Protein AF-A0A3B9R8B4-F1 (afdb_monomer)

Structure (mmCIF, N/CA/C/O backbone):
data_AF-A0A3B9R8B4-F1
#
_entry.id   AF-A0A3B9R8B4-F1
#
loop_
_atom_site.group_PDB
_atom_site.id
_atom_site.type_symbol
_atom_site.label_atom_id
_atom_site.label_alt_id
_atom_site.label_comp_id
_atom_site.label_asym_id
_atom_site.label_entity_id
_atom_site.label_seq_id
_atom_site.pdbx_PDB_ins_code
_atom_site.Cartn_x
_atom_site.Cartn_y
_atom_site.Cartn_z
_atom_site.occupancy
_atom_site.B_iso_or_equiv
_atom_site.auth_seq_id
_atom_site.auth_comp_id
_atom_site.auth_asym_id
_atom_site.auth_atom_id
_atom_site.pdbx_PDB_model_num
ATOM 1 N N . MET A 1 1 ? 26.400 -14.160 -36.340 1.00 44.09 1 MET A N 1
ATOM 2 C CA . MET A 1 1 ? 25.969 -14.640 -35.010 1.00 44.09 1 MET A CA 1
ATOM 3 C C . MET A 1 1 ? 26.212 -13.516 -34.001 1.00 44.09 1 MET A C 1
ATOM 5 O O . MET A 1 1 ? 27.292 -13.443 -33.444 1.00 44.09 1 MET A O 1
ATOM 9 N N . MET A 1 2 ? 25.260 -12.588 -33.847 1.00 46.78 2 MET A N 1
ATOM 10 C CA . MET A 1 2 ? 25.272 -11.527 -32.820 1.00 46.78 2 MET A CA 1
ATOM 11 C C . MET A 1 2 ? 23.830 -11.038 -32.587 1.00 46.78 2 MET A C 1
ATOM 13 O O . MET A 1 2 ? 23.448 -9.960 -33.019 1.00 46.78 2 MET A O 1
ATOM 17 N N . CYS A 1 3 ? 23.016 -11.883 -31.949 1.00 55.78 3 CYS A N 1
ATOM 18 C CA . CYS A 1 3 ? 21.688 -11.519 -31.423 1.00 55.78 3 CYS A CA 1
ATOM 19 C C . CYS A 1 3 ? 21.518 -11.911 -29.943 1.00 55.78 3 CYS A C 1
ATOM 21 O O . CYS A 1 3 ? 20.471 -11.652 -29.367 1.00 55.78 3 CYS A O 1
ATOM 23 N N . ARG A 1 4 ? 22.537 -12.521 -29.315 1.00 55.44 4 ARG A N 1
ATOM 24 C CA . ARG A 1 4 ? 22.466 -12.978 -27.916 1.00 55.44 4 ARG A CA 1
ATOM 25 C C . ARG A 1 4 ? 22.141 -11.856 -26.913 1.00 55.44 4 ARG A C 1
ATOM 27 O O . ARG A 1 4 ? 21.238 -12.074 -26.121 1.00 55.44 4 ARG A O 1
ATOM 34 N N . PRO A 1 5 ? 22.742 -10.649 -26.999 1.00 73.62 5 PRO A N 1
ATOM 35 C CA . PRO A 1 5 ? 22.439 -9.579 -26.043 1.00 73.62 5 PRO A CA 1
ATOM 36 C C . PRO A 1 5 ? 20.999 -9.052 -26.130 1.00 73.62 5 PRO A C 1
ATOM 38 O O . PRO A 1 5 ? 20.443 -8.628 -25.126 1.00 73.62 5 PRO A O 1
ATOM 41 N N . ALA A 1 6 ? 20.389 -9.074 -27.323 1.00 81.38 6 ALA A N 1
ATOM 42 C CA . ALA A 1 6 ? 19.011 -8.618 -27.511 1.00 81.38 6 ALA A CA 1
ATOM 43 C C . ALA A 1 6 ? 18.001 -9.640 -26.973 1.00 81.38 6 ALA A C 1
ATOM 45 O O . ALA A 1 6 ? 17.056 -9.262 -26.294 1.00 81.38 6 ALA A O 1
ATOM 46 N N . PHE A 1 7 ? 18.247 -10.928 -27.226 1.00 84.94 7 PHE A N 1
ATOM 47 C CA . PHE A 1 7 ? 17.415 -12.015 -26.713 1.00 84.94 7 PHE A CA 1
ATOM 48 C C . PHE A 1 7 ? 17.463 -12.099 -25.178 1.00 84.94 7 PHE A C 1
ATOM 50 O O . PHE A 1 7 ? 16.425 -12.141 -24.534 1.00 84.94 7 PHE A O 1
ATOM 57 N N . GLU A 1 8 ? 18.657 -12.023 -24.579 1.00 86.31 8 GLU A N 1
ATOM 58 C CA . GLU A 1 8 ? 18.821 -12.027 -23.114 1.00 86.31 8 GLU A CA 1
ATOM 59 C C . GLU A 1 8 ? 18.127 -10.828 -22.443 1.00 86.31 8 GLU A C 1
ATOM 61 O O . GLU A 1 8 ? 17.568 -10.958 -21.351 1.00 86.31 8 GLU A O 1
ATOM 66 N N . TYR A 1 9 ? 18.134 -9.662 -23.100 1.00 89.81 9 TYR A N 1
ATOM 67 C CA . TYR A 1 9 ? 17.390 -8.490 -22.643 1.00 89.81 9 TYR A CA 1
ATOM 68 C C . TYR A 1 9 ? 15.875 -8.710 -22.707 1.00 89.81 9 TYR A C 1
ATOM 70 O O . TYR A 1 9 ? 15.186 -8.415 -21.730 1.00 89.81 9 TYR A O 1
ATOM 78 N N . GLU A 1 10 ? 15.357 -9.216 -23.831 1.00 90.94 10 GLU A N 1
ATOM 79 C CA . GLU A 1 10 ? 13.925 -9.489 -24.005 1.00 90.94 10 GLU A CA 1
ATOM 80 C C . GLU A 1 10 ? 13.416 -10.498 -22.973 1.00 90.94 10 GLU A C 1
ATOM 82 O O . GLU A 1 10 ? 12.422 -10.213 -22.303 1.00 90.94 10 GLU A O 1
ATOM 87 N N . ASP A 1 11 ? 14.141 -11.600 -22.765 1.00 91.88 11 ASP A N 1
ATOM 88 C CA . ASP A 1 11 ? 13.816 -12.607 -21.750 1.00 91.88 11 ASP A CA 1
ATOM 89 C C . ASP A 1 11 ? 13.796 -11.985 -20.345 1.00 91.88 11 ASP A C 1
ATOM 91 O O . ASP A 1 11 ? 12.799 -12.078 -19.625 1.00 91.88 11 ASP A O 1
ATOM 95 N N . SER A 1 12 ? 14.856 -11.256 -19.973 1.00 91.06 12 SER A N 1
ATOM 96 C CA . SER A 1 12 ? 14.954 -10.610 -18.653 1.00 91.06 12 SER A CA 1
ATOM 97 C C . SER A 1 12 ? 13.841 -9.582 -18.427 1.00 91.06 12 SER A C 1
ATOM 99 O O . SER A 1 12 ? 13.315 -9.439 -17.319 1.00 91.06 12 SER A O 1
ATOM 101 N N . LYS A 1 13 ? 13.474 -8.839 -19.476 1.00 94.00 13 LYS A N 1
ATOM 102 C CA . LYS A 1 13 ? 12.391 -7.854 -19.437 1.00 94.00 13 LYS A CA 1
ATOM 103 C C . LYS A 1 13 ? 11.041 -8.534 -19.274 1.00 94.00 13 LYS A C 1
ATOM 105 O O . LYS A 1 13 ? 10.242 -8.088 -18.451 1.00 94.00 13 LYS A O 1
ATOM 110 N N . GLN A 1 14 ? 10.805 -9.612 -20.013 1.00 95.06 14 GLN A N 1
ATOM 111 C CA . GLN A 1 14 ? 9.574 -10.381 -19.930 1.00 95.06 14 GLN A CA 1
ATOM 112 C C . GLN A 1 14 ? 9.389 -10.989 -18.536 1.00 95.06 14 GLN A C 1
ATOM 114 O O . GLN A 1 14 ? 8.316 -10.834 -17.956 1.00 95.06 14 GLN A O 1
ATOM 119 N N . GLU A 1 15 ? 10.420 -11.612 -17.962 1.00 93.94 15 GLU A N 1
ATOM 120 C CA . GLU A 1 15 ? 10.364 -12.175 -16.605 1.00 93.94 15 GLU A CA 1
ATOM 121 C C . GLU A 1 15 ? 10.054 -11.110 -15.546 1.00 93.94 15 GLU A C 1
ATOM 123 O O . GLU A 1 15 ? 9.206 -11.304 -14.669 1.00 93.94 15 GLU A O 1
ATOM 128 N N . LEU A 1 16 ? 10.718 -9.956 -15.641 1.00 94.06 16 LEU A N 1
ATOM 129 C CA . LEU A 1 16 ? 10.505 -8.845 -14.724 1.00 94.06 16 LEU A CA 1
ATOM 130 C C . LEU A 1 16 ? 9.087 -8.269 -14.845 1.00 94.06 16 LEU A C 1
ATOM 132 O O . LEU A 1 16 ? 8.436 -8.001 -13.835 1.00 94.06 16 LEU A O 1
ATOM 136 N N . HIS A 1 17 ? 8.593 -8.087 -16.071 1.00 95.38 17 HIS A N 1
ATOM 137 C CA . HIS A 1 17 ? 7.247 -7.565 -16.320 1.00 95.38 17 HIS A CA 1
ATOM 138 C C . HIS A 1 17 ? 6.176 -8.549 -15.867 1.00 95.38 17 HIS A C 1
ATOM 140 O O . HIS A 1 17 ? 5.205 -8.124 -15.246 1.00 95.38 17 HIS A O 1
ATOM 146 N N . GLN A 1 18 ? 6.384 -9.848 -16.093 1.00 96.50 18 GLN A N 1
ATOM 147 C CA . GLN A 1 18 ? 5.495 -10.896 -15.604 1.00 96.50 18 GLN A CA 1
ATOM 148 C C . GLN A 1 18 ? 5.359 -10.824 -14.080 1.00 96.50 18 GLN A C 1
ATOM 150 O O . GLN A 1 18 ? 4.243 -10.735 -13.575 1.00 96.50 18 GLN A O 1
ATOM 155 N N . ARG A 1 19 ? 6.481 -10.740 -13.350 1.00 95.44 19 ARG A N 1
ATOM 156 C CA . ARG A 1 19 ? 6.471 -10.612 -11.884 1.00 95.44 19 ARG A CA 1
ATOM 157 C C . ARG A 1 19 ? 5.690 -9.385 -11.410 1.00 95.44 19 ARG A C 1
ATOM 159 O O . ARG A 1 19 ? 4.896 -9.473 -10.476 1.00 95.44 19 ARG A O 1
ATOM 166 N N . VAL A 1 20 ? 5.894 -8.240 -12.063 1.00 95.06 20 VAL A N 1
ATOM 167 C CA . VAL A 1 20 ? 5.162 -7.006 -11.745 1.00 95.06 20 VAL A CA 1
ATOM 168 C C . VAL A 1 20 ? 3.660 -7.194 -11.964 1.00 95.06 20 VAL A C 1
ATOM 170 O O . VAL A 1 20 ? 2.879 -6.833 -11.089 1.00 95.06 20 VAL A O 1
ATOM 173 N N . VAL A 1 21 ? 3.244 -7.784 -13.088 1.00 95.56 21 VAL A N 1
ATOM 174 C CA . VAL A 1 21 ? 1.824 -8.022 -13.402 1.00 95.56 21 VAL A CA 1
ATOM 175 C C . VAL A 1 21 ? 1.180 -9.007 -12.424 1.00 95.56 21 VAL A C 1
ATOM 177 O O . VAL A 1 21 ? 0.058 -8.768 -11.967 1.00 95.56 21 VAL A O 1
ATOM 180 N N . ASP A 1 22 ? 1.882 -10.077 -12.056 1.00 95.88 22 ASP A N 1
ATOM 181 C CA . ASP A 1 22 ? 1.398 -11.058 -11.081 1.00 95.88 22 ASP A CA 1
ATOM 182 C C . ASP A 1 22 ? 1.149 -10.386 -9.725 1.00 95.88 22 ASP A C 1
ATOM 184 O O . ASP A 1 22 ? 0.054 -10.477 -9.158 1.00 95.88 22 ASP A O 1
ATOM 188 N N . ASN A 1 23 ? 2.117 -9.598 -9.255 1.00 96.00 23 ASN A N 1
ATOM 189 C CA . ASN A 1 23 ? 1.994 -8.849 -8.010 1.00 96.00 23 ASN A CA 1
ATOM 190 C C . ASN A 1 23 ? 0.912 -7.765 -8.075 1.00 96.00 23 ASN A C 1
ATOM 192 O O . ASN A 1 23 ? 0.158 -7.598 -7.115 1.00 96.00 23 ASN A O 1
ATOM 196 N N . MET A 1 24 ? 0.768 -7.063 -9.205 1.00 95.69 24 MET A N 1
ATOM 197 C CA . MET A 1 24 ? -0.329 -6.111 -9.421 1.00 95.69 24 MET A CA 1
ATOM 198 C C . MET A 1 24 ? -1.694 -6.791 -9.307 1.00 95.69 24 MET A C 1
ATOM 200 O O . MET A 1 24 ? -2.620 -6.221 -8.730 1.00 95.69 24 MET A O 1
ATOM 204 N N . THR A 1 25 ? -1.824 -8.006 -9.838 1.00 96.06 25 THR A N 1
ATOM 205 C CA . THR A 1 25 ? -3.076 -8.768 -9.803 1.00 96.06 25 THR A CA 1
ATOM 206 C C . THR A 1 25 ? -3.466 -9.102 -8.366 1.00 96.06 25 THR A C 1
ATOM 208 O O . THR A 1 25 ? -4.594 -8.820 -7.950 1.00 96.06 25 THR A O 1
ATOM 211 N N . VAL A 1 26 ? -2.522 -9.627 -7.578 1.00 96.50 26 VAL A N 1
ATOM 212 C CA . VAL A 1 26 ? -2.739 -9.917 -6.151 1.00 96.50 26 VAL A CA 1
ATOM 213 C C . VAL A 1 26 ? -3.062 -8.636 -5.382 1.00 96.50 26 VAL A C 1
ATOM 215 O O . VAL A 1 26 ? -4.035 -8.599 -4.629 1.00 96.50 26 VAL A O 1
ATOM 218 N N . PHE A 1 27 ? -2.303 -7.566 -5.616 1.00 97.12 27 PHE A N 1
ATOM 219 C CA . PHE A 1 27 ? -2.526 -6.268 -4.987 1.00 97.12 27 PHE A CA 1
ATOM 220 C C . PHE A 1 27 ? -3.941 -5.739 -5.234 1.00 97.12 27 PHE A C 1
ATOM 222 O O . PHE A 1 27 ? -4.628 -5.359 -4.288 1.00 97.12 27 PHE A O 1
ATOM 229 N N . LEU A 1 28 ? -4.404 -5.727 -6.488 1.00 96.44 28 LEU A N 1
ATOM 230 C CA . LEU A 1 28 ? -5.732 -5.217 -6.842 1.00 96.44 28 LEU A CA 1
ATOM 231 C C . LEU A 1 28 ? -6.850 -6.075 -6.244 1.00 96.44 28 LEU A C 1
ATOM 233 O O . LEU A 1 28 ? -7.858 -5.531 -5.781 1.00 96.44 28 LEU A O 1
ATOM 237 N N . TYR A 1 29 ? -6.664 -7.395 -6.207 1.00 96.75 29 TYR A N 1
ATOM 238 C CA . TYR A 1 29 ? -7.598 -8.313 -5.559 1.00 96.75 29 TYR A CA 1
ATOM 239 C C . TYR A 1 29 ? -7.716 -8.023 -4.055 1.00 96.75 29 TYR A C 1
ATOM 241 O O . TYR A 1 29 ? -8.811 -7.789 -3.541 1.00 96.75 29 TYR A O 1
ATOM 249 N N . VAL A 1 30 ? -6.581 -7.950 -3.357 1.00 96.25 30 VAL A N 1
ATOM 250 C CA . VAL A 1 30 ? -6.520 -7.681 -1.914 1.00 96.25 30 VAL A CA 1
ATOM 251 C C . VAL A 1 30 ? -7.035 -6.274 -1.584 1.00 96.25 30 VAL A C 1
ATOM 253 O O . VAL A 1 30 ? -7.791 -6.096 -0.628 1.00 96.25 30 VAL A O 1
ATOM 256 N N . TYR A 1 31 ? -6.707 -5.275 -2.406 1.00 96.44 31 TYR A N 1
ATOM 257 C CA . TYR A 1 31 ? -7.216 -3.911 -2.268 1.00 96.44 31 TYR A CA 1
ATOM 258 C C . TYR A 1 31 ? -8.742 -3.847 -2.412 1.00 96.44 31 TYR A C 1
ATOM 260 O O . TYR A 1 31 ? -9.410 -3.163 -1.636 1.00 96.44 31 TYR A O 1
ATOM 268 N N . SER A 1 32 ? -9.308 -4.594 -3.362 1.00 95.69 32 SER A N 1
ATOM 269 C CA . SER A 1 32 ? -10.763 -4.699 -3.525 1.00 95.69 32 SER A CA 1
ATOM 270 C C . SER A 1 32 ? -11.417 -5.331 -2.291 1.00 95.69 32 SER A C 1
ATOM 272 O O . SER A 1 32 ? -12.459 -4.859 -1.835 1.00 95.69 32 SER A O 1
ATOM 274 N N . GLY A 1 33 ? -10.773 -6.341 -1.697 1.00 95.56 33 GLY A N 1
ATOM 275 C CA . GLY A 1 33 ? -11.188 -6.929 -0.421 1.00 95.56 33 GLY A CA 1
ATOM 276 C C . GLY A 1 33 ? -11.183 -5.919 0.732 1.00 95.56 33 GLY A C 1
ATOM 277 O O . GLY A 1 33 ? -12.154 -5.840 1.483 1.00 95.56 33 GLY A O 1
ATOM 278 N N . LEU A 1 34 ? -10.145 -5.082 0.836 1.00 95.94 34 LEU A N 1
ATOM 279 C CA . LEU A 1 34 ? -10.105 -3.980 1.804 1.00 95.94 34 LEU A CA 1
ATOM 280 C C . LEU A 1 34 ? -11.253 -2.984 1.575 1.00 95.94 34 LEU A C 1
ATOM 282 O O . LEU A 1 34 ? -11.897 -2.557 2.532 1.00 95.94 34 LEU A O 1
ATOM 286 N N . GLU A 1 35 ? -11.528 -2.598 0.327 1.00 94.44 35 GLU A N 1
ATOM 287 C CA . GLU A 1 35 ? -12.634 -1.684 0.028 1.00 94.44 35 GLU A CA 1
ATOM 288 C C . GLU A 1 35 ? -13.996 -2.280 0.392 1.00 94.44 35 GLU A C 1
ATOM 290 O O . GLU A 1 35 ? -14.863 -1.536 0.860 1.00 94.44 35 GLU A O 1
ATOM 295 N N . ALA A 1 36 ? -14.194 -3.585 0.193 1.00 94.88 36 ALA A N 1
ATOM 296 C CA . ALA A 1 36 ? -15.390 -4.295 0.636 1.00 94.88 36 ALA A CA 1
ATOM 297 C C . ALA A 1 36 ? -15.507 -4.272 2.168 1.00 94.88 36 ALA A C 1
ATOM 299 O O . ALA A 1 36 ? -16.505 -3.774 2.687 1.00 94.88 36 ALA A O 1
ATOM 300 N N . LEU A 1 37 ? -14.444 -4.657 2.884 1.00 94.00 37 LEU A N 1
ATOM 301 C CA . LEU A 1 37 ? -14.393 -4.624 4.349 1.00 94.00 37 LEU A CA 1
ATOM 302 C C . LEU A 1 37 ? -14.735 -3.237 4.912 1.00 94.00 37 LEU A C 1
ATOM 304 O O . LEU A 1 37 ? -15.518 -3.125 5.855 1.00 94.00 37 LEU A O 1
ATOM 308 N N . ILE A 1 38 ? -14.174 -2.168 4.339 1.00 93.44 38 ILE A N 1
ATOM 309 C CA . ILE A 1 38 ? -14.452 -0.792 4.779 1.00 93.44 38 ILE A CA 1
ATOM 310 C C . ILE A 1 38 ? -15.932 -0.432 4.582 1.00 93.44 38 ILE A C 1
ATOM 312 O O . ILE A 1 38 ? -16.496 0.268 5.426 1.00 93.44 38 ILE A O 1
ATOM 316 N N . ASN A 1 39 ? -16.556 -0.887 3.490 1.00 91.44 39 ASN A N 1
ATOM 317 C CA . ASN A 1 39 ? -17.977 -0.630 3.237 1.00 91.44 39 ASN A CA 1
ATOM 318 C C . ASN A 1 39 ? -18.857 -1.348 4.258 1.00 91.44 39 ASN A C 1
ATOM 320 O O . ASN A 1 39 ? -19.746 -0.721 4.829 1.00 91.44 39 ASN A O 1
ATOM 324 N N . ASP A 1 40 ? -18.564 -2.617 4.531 1.00 90.19 40 ASP A N 1
ATOM 325 C CA . ASP A 1 40 ? -19.351 -3.434 5.457 1.00 90.19 40 ASP A CA 1
ATOM 326 C C . ASP A 1 40 ? -19.184 -2.971 6.914 1.00 90.19 40 ASP A C 1
ATOM 328 O O . ASP A 1 40 ? -20.110 -3.055 7.721 1.00 90.19 40 ASP A O 1
ATOM 332 N N . SER A 1 41 ? -18.025 -2.396 7.244 1.00 86.31 41 SER A N 1
ATOM 333 C CA . SER A 1 41 ? -17.698 -1.919 8.594 1.00 86.31 41 SER A CA 1
ATOM 334 C C . SER A 1 41 ? -18.423 -0.631 9.014 1.00 86.31 41 SER A C 1
ATOM 336 O O . SER A 1 41 ? -18.328 -0.241 10.175 1.00 86.31 41 SER A O 1
ATOM 338 N N . ASN A 1 42 ? -19.120 0.069 8.106 1.00 84.12 42 ASN A N 1
ATOM 339 C CA . ASN A 1 42 ? -19.856 1.313 8.402 1.00 84.12 42 ASN A CA 1
ATOM 340 C C . ASN A 1 42 ? -19.042 2.359 9.203 1.00 84.12 42 ASN A C 1
ATOM 342 O O . ASN A 1 42 ? -19.522 2.976 10.160 1.00 84.12 42 ASN A O 1
ATOM 346 N N . LEU A 1 43 ? -17.781 2.564 8.811 1.00 88.62 43 LEU A N 1
ATOM 347 C CA . LEU A 1 43 ? -16.838 3.410 9.545 1.00 88.62 43 LEU A CA 1
ATOM 348 C C . LEU A 1 43 ? -17.251 4.891 9.560 1.00 88.62 43 LEU A C 1
ATOM 350 O O . LEU A 1 43 ? -17.759 5.445 8.581 1.00 88.62 43 LEU A O 1
ATOM 354 N N . LYS A 1 44 ? -16.962 5.581 10.672 1.00 86.88 44 LYS A N 1
ATOM 355 C CA . LYS A 1 44 ? -17.218 7.023 10.799 1.00 86.88 44 LYS A CA 1
ATOM 356 C C . LYS A 1 44 ? -16.335 7.814 9.833 1.00 86.88 44 LYS A C 1
ATOM 358 O O . LYS A 1 44 ? -15.111 7.712 9.850 1.00 86.88 44 LYS A O 1
ATOM 363 N N . ASN A 1 45 ? -16.964 8.668 9.030 1.00 84.81 45 ASN A N 1
ATOM 364 C CA . ASN A 1 45 ? -16.253 9.548 8.107 1.00 84.81 45 ASN A CA 1
ATOM 365 C C . ASN A 1 45 ? -15.414 10.599 8.843 1.00 84.81 45 ASN A C 1
ATOM 367 O O . ASN A 1 45 ? -15.850 11.185 9.837 1.00 84.81 45 ASN A O 1
ATOM 371 N N . CYS A 1 46 ? -14.247 10.921 8.283 1.00 83.44 46 CYS A N 1
ATOM 372 C CA . CYS A 1 46 ? -13.474 12.060 8.754 1.00 83.44 46 CYS A CA 1
ATOM 373 C C . CYS A 1 46 ? -14.151 13.390 8.390 1.00 83.44 46 CYS A C 1
ATOM 375 O O . CYS A 1 46 ? -14.656 13.567 7.280 1.00 83.44 46 CYS A O 1
ATOM 377 N N . LYS A 1 47 ? -14.150 14.344 9.333 1.00 76.25 47 LYS A N 1
ATOM 378 C CA . LYS A 1 47 ? -14.890 15.612 9.217 1.00 76.25 47 LYS A CA 1
ATOM 379 C C . LYS A 1 47 ? -14.421 16.486 8.050 1.00 76.25 47 LYS A C 1
ATOM 381 O O . LYS A 1 47 ? -15.263 17.051 7.361 1.00 76.25 47 LYS A O 1
ATOM 386 N N . LYS A 1 48 ? -13.103 16.609 7.844 1.00 75.44 48 LYS A N 1
ATOM 387 C CA . LYS A 1 48 ? -12.530 17.504 6.821 1.00 75.44 48 LYS A CA 1
ATOM 388 C C . LYS A 1 48 ? -12.438 16.857 5.439 1.00 75.44 48 LYS A C 1
ATOM 390 O O . LYS A 1 48 ? -12.750 17.509 4.454 1.00 75.44 48 LYS A O 1
ATOM 395 N N . ASN A 1 49 ? -12.080 15.574 5.374 1.00 74.19 49 ASN A N 1
ATOM 396 C CA . ASN A 1 49 ? -11.896 14.846 4.119 1.00 74.19 49 ASN A CA 1
ATOM 397 C C . ASN A 1 49 ? -12.760 13.581 4.110 1.00 74.19 49 ASN A C 1
ATOM 399 O O . ASN A 1 49 ? -12.416 12.576 4.734 1.00 74.19 49 ASN A O 1
ATOM 403 N N . ARG A 1 50 ? -13.883 13.623 3.388 1.00 74.31 50 ARG A N 1
ATOM 404 C CA . ARG A 1 50 ? -14.765 12.459 3.218 1.00 74.31 50 ARG A CA 1
ATOM 405 C C . ARG A 1 50 ? -14.118 11.425 2.293 1.00 74.31 50 ARG A C 1
ATOM 407 O O . ARG A 1 50 ? -13.344 11.779 1.407 1.00 74.31 50 ARG A O 1
ATOM 414 N N . GLY A 1 51 ? -14.424 10.148 2.507 1.00 85.56 51 GLY A N 1
ATOM 415 C CA . GLY A 1 51 ? -13.962 9.049 1.657 1.00 85.56 51 GLY A CA 1
ATOM 416 C C . GLY A 1 51 ? -13.626 7.793 2.455 1.00 85.56 51 GLY A C 1
ATOM 417 O O . GLY A 1 51 ? -13.196 7.886 3.603 1.00 85.56 51 GLY A O 1
ATOM 418 N N . LYS A 1 52 ? -13.786 6.628 1.816 1.00 88.88 52 LYS A N 1
ATOM 419 C CA . LYS A 1 52 ? -13.611 5.299 2.430 1.00 88.88 52 LYS A CA 1
ATOM 420 C C . LYS A 1 52 ? -12.252 5.150 3.115 1.00 88.88 52 LYS A C 1
ATOM 422 O O . LYS A 1 52 ? -12.183 4.821 4.292 1.00 88.88 52 LYS A O 1
ATOM 427 N N . ILE A 1 53 ? -11.177 5.510 2.410 1.00 91.81 53 ILE A N 1
ATOM 428 C CA . ILE A 1 53 ? -9.816 5.459 2.960 1.00 91.81 53 ILE A CA 1
ATOM 429 C C . ILE A 1 53 ? -9.652 6.417 4.143 1.00 91.81 53 ILE A C 1
ATOM 431 O O . ILE A 1 53 ? -9.075 6.041 5.154 1.00 91.81 53 ILE A O 1
ATOM 435 N N . ASN A 1 54 ? -10.195 7.635 4.081 1.00 90.75 54 ASN A N 1
ATOM 436 C CA . ASN A 1 54 ? -10.101 8.569 5.208 1.00 90.75 54 ASN A CA 1
ATOM 437 C C . ASN A 1 54 ? -10.898 8.097 6.433 1.00 90.75 54 ASN A C 1
ATOM 439 O O . ASN A 1 54 ? -10.458 8.336 7.555 1.00 90.75 54 ASN A O 1
ATOM 443 N N . ALA A 1 55 ? -12.035 7.423 6.232 1.00 91.44 55 ALA A N 1
ATOM 444 C CA . ALA A 1 55 ? -12.795 6.787 7.307 1.00 91.44 55 ALA A CA 1
ATOM 445 C C . ALA A 1 55 ? -12.003 5.632 7.944 1.00 91.44 55 ALA A C 1
ATOM 447 O O . ALA A 1 55 ? -11.903 5.565 9.166 1.00 91.44 55 ALA A O 1
ATOM 448 N N . ALA A 1 56 ? -11.366 4.790 7.126 1.00 92.69 56 ALA A N 1
ATOM 449 C CA . ALA A 1 56 ? -10.502 3.706 7.591 1.00 92.69 56 ALA A CA 1
ATOM 450 C C . ALA A 1 56 ? -9.301 4.213 8.401 1.00 92.69 56 ALA A C 1
ATOM 452 O O . ALA A 1 56 ? -9.088 3.767 9.524 1.00 92.69 56 ALA A O 1
ATOM 453 N N . LYS A 1 57 ? -8.568 5.210 7.887 1.00 91.81 57 LYS A N 1
ATOM 454 C CA . LYS A 1 57 ? -7.448 5.836 8.611 1.00 91.81 57 LYS A CA 1
ATOM 455 C C . LYS A 1 57 ? -7.883 6.422 9.951 1.00 91.81 57 LYS A C 1
ATOM 457 O O . LYS A 1 57 ? -7.196 6.232 10.947 1.00 91.81 57 LYS A O 1
ATOM 462 N N . LEU A 1 58 ? -9.031 7.105 9.988 1.00 91.00 58 LEU A N 1
ATOM 463 C CA . LEU A 1 58 ? -9.553 7.679 11.226 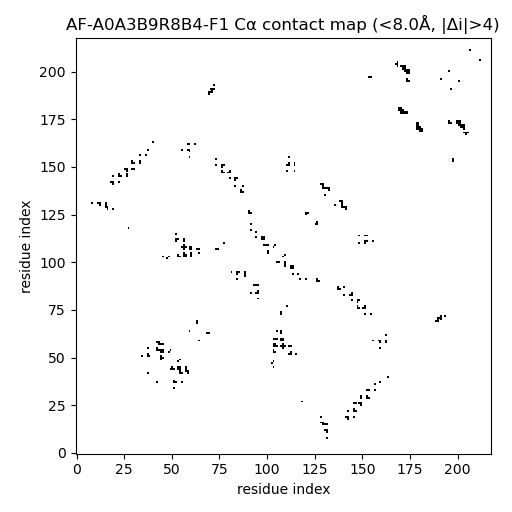1.00 91.00 58 LEU A CA 1
ATOM 464 C C . LEU A 1 58 ? -9.952 6.591 12.226 1.00 91.00 58 LEU A C 1
ATOM 466 O O . LEU A 1 58 ? -9.738 6.761 13.424 1.00 91.00 58 LEU A O 1
ATOM 470 N N . HIS A 1 59 ? -10.536 5.493 11.748 1.00 89.75 59 HIS A N 1
ATOM 471 C CA . HIS A 1 59 ? -10.877 4.352 12.586 1.00 89.75 59 HIS A CA 1
ATOM 472 C C . HIS A 1 59 ? -9.620 3.706 13.182 1.00 89.75 59 HIS A C 1
ATOM 474 O O . HIS A 1 59 ? -9.561 3.518 14.392 1.00 89.75 59 HIS A O 1
ATOM 480 N N . ILE A 1 60 ? -8.591 3.458 12.366 1.00 88.88 60 ILE A N 1
ATOM 481 C CA . ILE A 1 60 ? -7.294 2.959 12.840 1.00 88.88 60 ILE A CA 1
ATOM 482 C C . ILE A 1 60 ? -6.697 3.931 13.865 1.00 88.88 60 ILE A C 1
ATOM 484 O O . ILE A 1 60 ? -6.408 3.545 14.987 1.00 88.88 60 ILE A O 1
ATOM 488 N N . LYS A 1 61 ? -6.615 5.223 13.547 1.00 87.12 61 LYS A N 1
ATOM 489 C CA . LYS A 1 61 ? -6.146 6.251 14.485 1.00 87.12 61 LYS A CA 1
ATOM 490 C C . LYS A 1 61 ? -6.900 6.191 15.825 1.00 87.12 61 LYS A C 1
ATOM 492 O O . LYS A 1 61 ? -6.303 6.175 16.892 1.00 87.12 61 LYS A O 1
ATOM 497 N N . SER A 1 62 ? -8.228 6.103 15.781 1.00 85.81 62 SER A N 1
ATOM 498 C CA . SER A 1 62 ? -9.065 6.144 16.989 1.00 85.81 62 SER A CA 1
ATOM 499 C C . SER A 1 62 ? -8.876 4.941 17.917 1.00 85.81 62 SER A C 1
ATOM 501 O O . SER A 1 62 ? -9.068 5.104 19.118 1.00 85.81 62 SER A O 1
ATOM 503 N N . ASN A 1 63 ? -8.515 3.771 17.382 1.00 80.69 63 ASN A N 1
ATOM 504 C CA . ASN A 1 63 ? -8.310 2.560 18.183 1.00 80.69 63 ASN A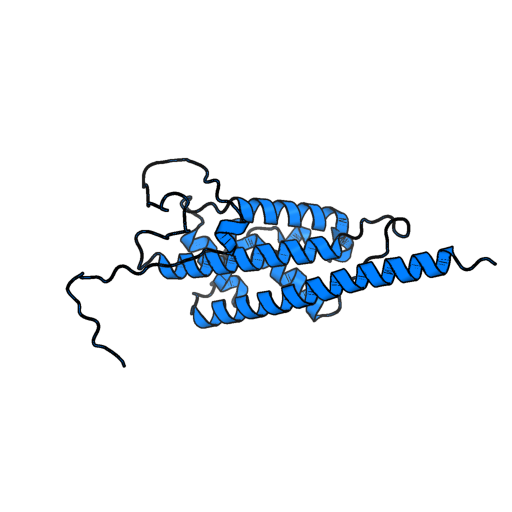 CA 1
ATOM 505 C C . ASN A 1 63 ? -6.822 2.304 18.508 1.00 80.69 63 ASN A C 1
ATOM 507 O O . ASN A 1 63 ? -6.523 1.662 19.503 1.00 80.69 63 ASN A O 1
ATOM 511 N N . PHE A 1 64 ? -5.877 2.855 17.732 1.00 78.56 64 PHE A N 1
ATOM 512 C CA . PHE A 1 64 ? -4.453 2.491 17.820 1.00 78.56 64 PHE A CA 1
ATOM 513 C C . PHE A 1 64 ? -3.507 3.655 18.194 1.00 78.56 64 PHE A C 1
ATOM 515 O O . PHE A 1 64 ? -2.337 3.413 18.481 1.00 78.56 64 PHE A O 1
ATOM 522 N N . SER A 1 65 ? -3.953 4.923 18.222 1.00 70.44 65 SER A N 1
ATOM 523 C CA . SER A 1 65 ? -3.070 6.074 18.525 1.00 70.44 65 SER A CA 1
ATOM 524 C C . SER A 1 65 ? -2.581 6.161 19.978 1.00 70.44 65 SER A C 1
ATOM 526 O O . SER A 1 65 ? -1.582 6.830 20.227 1.00 70.44 65 SER A O 1
ATOM 528 N N . ASN A 1 66 ? -3.271 5.535 20.938 1.00 57.34 66 ASN A N 1
ATOM 529 C CA . ASN A 1 66 ? -3.010 5.706 22.377 1.00 57.34 66 ASN A CA 1
ATOM 530 C C . ASN A 1 66 ? -2.189 4.562 23.008 1.00 57.34 66 ASN A C 1
ATOM 532 O O . ASN A 1 66 ? -2.322 4.300 24.197 1.00 57.34 66 ASN A O 1
ATOM 536 N N . GLY A 1 67 ? -1.325 3.904 22.229 1.00 48.12 67 GLY A N 1
ATOM 537 C CA . GLY A 1 67 ? -0.252 3.062 22.776 1.00 48.12 67 GLY A CA 1
ATOM 538 C C . GLY A 1 67 ? -0.601 1.608 23.092 1.00 48.12 67 GLY A C 1
ATOM 539 O O . GLY A 1 67 ? 0.233 0.922 23.659 1.00 48.12 67 GLY A O 1
ATOM 540 N N . PHE A 1 68 ? -1.776 1.111 22.705 1.00 40.59 68 PHE A N 1
ATOM 541 C CA . PHE A 1 68 ? -2.215 -0.224 23.129 1.00 40.59 68 PHE A CA 1
ATOM 542 C C . PHE A 1 68 ? -2.177 -1.313 22.062 1.00 40.59 68 PHE A C 1
ATOM 544 O O . PHE A 1 68 ? -2.499 -2.433 22.403 1.00 40.59 68 PHE A O 1
ATOM 551 N N . LEU A 1 69 ? -1.819 -1.043 20.802 1.00 50.94 69 LEU A N 1
ATOM 552 C CA . LEU A 1 69 ? -1.575 -2.108 19.819 1.00 50.94 69 LEU A CA 1
ATOM 553 C C . LEU A 1 69 ? -0.548 -1.630 18.786 1.00 50.94 69 LEU A C 1
ATOM 555 O O . LEU A 1 69 ? -0.896 -1.141 17.710 1.00 50.94 69 LEU A O 1
ATOM 559 N N . SER A 1 70 ? 0.739 -1.703 19.126 1.00 53.91 70 SER A N 1
ATOM 560 C CA . SER A 1 70 ? 1.773 -1.576 18.097 1.00 53.91 70 SER A CA 1
ATOM 561 C C . SER A 1 70 ? 1.736 -2.857 17.270 1.00 53.91 70 SER A C 1
ATOM 563 O O . SER A 1 70 ? 1.819 -3.949 17.823 1.00 53.91 70 SER A O 1
ATOM 565 N N . ILE A 1 71 ? 1.585 -2.740 15.951 1.00 70.06 71 ILE A N 1
ATOM 566 C CA . ILE A 1 71 ? 1.834 -3.855 15.030 1.00 70.06 71 ILE A CA 1
ATOM 567 C C . ILE A 1 71 ? 3.216 -3.585 14.426 1.00 70.06 71 ILE A C 1
ATOM 569 O O . ILE A 1 71 ? 3.288 -2.899 13.401 1.00 70.06 71 ILE A O 1
ATOM 573 N N . PRO A 1 72 ? 4.326 -4.034 15.051 1.00 72.06 72 PRO A N 1
ATOM 574 C CA . PRO A 1 72 ? 5.678 -3.697 14.599 1.00 72.06 72 PRO A CA 1
ATOM 575 C C . PRO A 1 72 ? 5.904 -4.014 13.126 1.00 72.06 72 PRO A C 1
ATOM 577 O O . PRO A 1 72 ? 6.435 -3.190 12.392 1.00 72.06 72 PRO A O 1
ATOM 580 N N . MET A 1 73 ? 5.367 -5.130 12.646 1.00 76.50 73 MET A N 1
ATOM 581 C CA . MET A 1 73 ? 5.432 -5.505 11.235 1.00 76.50 73 MET A CA 1
ATOM 582 C C . MET A 1 73 ? 4.793 -4.480 10.287 1.00 76.50 73 MET A C 1
ATOM 584 O O . MET A 1 73 ? 5.227 -4.324 9.145 1.00 76.50 73 MET A O 1
ATOM 588 N N . TYR A 1 74 ? 3.753 -3.766 10.731 1.00 84.50 74 TYR A N 1
ATOM 589 C CA . TYR A 1 74 ? 3.165 -2.677 9.952 1.00 84.50 74 TYR A CA 1
ATOM 590 C C . TYR A 1 74 ? 4.151 -1.518 9.833 1.00 84.50 74 TYR A C 1
ATOM 592 O O . TYR A 1 74 ? 4.334 -0.964 8.749 1.00 84.50 74 TYR A O 1
ATOM 600 N N . ARG A 1 75 ? 4.834 -1.186 10.934 1.00 83.06 75 ARG A N 1
ATOM 601 C CA . ARG A 1 75 ? 5.889 -0.169 10.968 1.00 83.06 75 ARG A CA 1
ATOM 602 C C . ARG A 1 75 ? 7.083 -0.565 10.103 1.00 83.06 75 ARG A C 1
ATOM 604 O O . ARG A 1 75 ? 7.571 0.267 9.344 1.00 83.06 75 ARG A O 1
ATOM 611 N N . GLU A 1 76 ? 7.525 -1.813 10.177 1.00 85.31 76 GLU A N 1
ATOM 612 C CA . GLU A 1 76 ? 8.599 -2.358 9.343 1.00 85.31 76 GLU A CA 1
ATOM 613 C C . GLU A 1 76 ? 8.234 -2.314 7.861 1.00 85.31 76 GLU A C 1
ATOM 615 O O . GLU A 1 76 ? 8.991 -1.769 7.057 1.00 85.31 76 GLU A O 1
ATOM 620 N N . SER A 1 77 ? 7.035 -2.788 7.510 1.00 90.75 77 SER A N 1
ATOM 621 C CA . SER A 1 77 ? 6.514 -2.728 6.142 1.00 90.75 77 SER A CA 1
ATOM 622 C C . SER A 1 77 ? 6.441 -1.289 5.638 1.00 90.75 77 SER A C 1
ATOM 624 O O . SER A 1 77 ? 6.808 -1.000 4.502 1.00 90.75 77 SER A O 1
ATOM 626 N N . LEU A 1 78 ? 6.009 -0.352 6.481 1.00 90.75 78 LEU A N 1
ATOM 627 C CA . LEU A 1 78 ? 5.933 1.055 6.115 1.00 90.75 78 LEU A CA 1
ATOM 628 C C . LEU A 1 78 ? 7.318 1.684 5.913 1.00 90.75 78 LEU A C 1
ATOM 630 O O . LEU A 1 78 ? 7.510 2.426 4.950 1.00 90.75 78 LEU A O 1
ATOM 634 N N . ASN A 1 79 ? 8.281 1.381 6.786 1.00 90.31 79 ASN A N 1
ATOM 635 C CA . ASN A 1 79 ? 9.667 1.836 6.650 1.00 90.31 79 ASN A CA 1
ATOM 636 C C . ASN A 1 79 ? 10.312 1.274 5.377 1.00 90.31 79 ASN A C 1
ATOM 638 O O . ASN A 1 79 ? 11.015 1.994 4.665 1.00 90.31 79 ASN A O 1
ATOM 642 N N . LEU A 1 80 ? 10.041 0.005 5.064 1.00 93.12 80 LEU A N 1
ATOM 643 C CA . LEU A 1 80 ? 10.511 -0.641 3.845 1.00 93.12 80 LEU A CA 1
ATOM 644 C C . LEU A 1 80 ? 9.874 -0.015 2.598 1.00 93.12 80 LEU A C 1
ATOM 646 O O . LEU A 1 80 ? 10.573 0.318 1.646 1.00 93.12 80 LEU A O 1
ATOM 650 N N . LEU A 1 81 ? 8.563 0.236 2.621 1.00 93.50 81 LEU A N 1
ATOM 651 C CA . LEU A 1 81 ? 7.879 0.919 1.524 1.00 93.50 81 LEU A CA 1
ATOM 652 C C . LEU A 1 81 ? 8.436 2.330 1.310 1.00 93.50 81 LEU A C 1
ATOM 654 O O . LEU A 1 81 ? 8.652 2.744 0.172 1.00 93.50 81 LEU A O 1
ATOM 658 N N . PHE A 1 82 ? 8.686 3.063 2.395 1.00 91.88 82 PHE A N 1
ATOM 659 C CA . PHE A 1 82 ? 9.293 4.386 2.328 1.00 91.88 82 PHE A CA 1
ATOM 660 C C . PHE A 1 82 ? 10.680 4.338 1.681 1.00 91.88 82 PHE A C 1
ATOM 662 O O . PHE A 1 82 ? 10.951 5.140 0.791 1.00 91.88 82 PHE A O 1
ATOM 669 N N . SER A 1 83 ? 11.537 3.388 2.072 1.00 92.56 83 SER A N 1
ATOM 670 C CA . SER A 1 83 ? 12.892 3.275 1.517 1.00 92.56 83 SER A CA 1
ATOM 671 C C . SER A 1 83 ? 12.897 2.913 0.027 1.00 92.56 83 SER A C 1
ATOM 673 O O . SER A 1 83 ? 13.751 3.397 -0.717 1.00 92.56 83 SER A O 1
ATOM 675 N N . PHE A 1 84 ? 11.933 2.113 -0.439 1.00 92.81 84 PHE A N 1
ATOM 676 C CA . PHE A 1 84 ? 11.779 1.815 -1.864 1.00 92.81 84 PHE A CA 1
ATOM 677 C C . PHE A 1 84 ? 11.221 2.996 -2.661 1.00 92.81 84 PHE A C 1
ATOM 679 O O . PHE A 1 84 ? 11.710 3.274 -3.756 1.00 92.81 84 PHE A O 1
ATOM 686 N N . ILE A 1 85 ? 10.230 3.714 -2.119 1.00 90.38 85 ILE A N 1
ATOM 687 C CA . ILE A 1 85 ? 9.692 4.923 -2.758 1.00 90.38 85 ILE A CA 1
ATOM 688 C C . ILE A 1 85 ? 10.768 6.004 -2.844 1.00 90.38 85 ILE A C 1
ATOM 690 O O . ILE A 1 85 ? 10.879 6.634 -3.885 1.00 90.38 85 ILE A O 1
ATOM 694 N N . ASP A 1 86 ? 11.588 6.197 -1.809 1.00 88.62 86 ASP A N 1
ATOM 695 C CA . ASP A 1 86 ? 12.657 7.205 -1.812 1.00 88.62 86 ASP A CA 1
ATOM 696 C C . ASP A 1 86 ? 13.667 6.973 -2.949 1.00 88.62 86 ASP A C 1
ATOM 698 O O . ASP A 1 86 ? 14.083 7.910 -3.626 1.00 88.62 86 ASP A O 1
ATOM 702 N N . GLN A 1 87 ? 13.974 5.707 -3.246 1.00 87.81 87 GLN A N 1
ATOM 703 C CA . GLN A 1 87 ? 14.838 5.315 -4.366 1.00 87.81 87 GLN A CA 1
ATOM 704 C C . GLN A 1 87 ? 14.185 5.487 -5.750 1.00 87.81 87 GLN A C 1
ATOM 706 O O . GLN A 1 87 ? 14.872 5.407 -6.769 1.00 87.81 87 GLN A O 1
ATOM 711 N N . ARG A 1 88 ? 12.864 5.690 -5.812 1.00 83.75 88 ARG A N 1
ATOM 712 C CA . ARG A 1 88 ? 12.071 5.755 -7.053 1.00 83.75 88 ARG A CA 1
ATOM 713 C C . ARG A 1 88 ? 11.135 6.973 -7.089 1.00 83.75 88 ARG A C 1
ATOM 715 O O . ARG A 1 88 ? 10.179 6.973 -7.858 1.00 83.75 88 ARG A O 1
ATOM 722 N N . ASP A 1 89 ? 11.359 8.008 -6.276 1.00 73.38 89 ASP A N 1
ATOM 723 C CA . ASP A 1 89 ? 10.337 9.038 -5.989 1.00 73.38 89 ASP A CA 1
ATOM 724 C C . ASP A 1 89 ? 9.855 9.780 -7.252 1.00 73.38 89 ASP A C 1
ATOM 726 O O . ASP A 1 89 ? 8.684 10.155 -7.366 1.00 73.38 89 ASP A O 1
ATOM 730 N N . SER A 1 90 ? 10.733 9.897 -8.256 1.00 76.00 90 SER A N 1
ATOM 731 C CA . SER A 1 90 ? 10.408 10.448 -9.575 1.00 76.00 90 SER A CA 1
ATOM 732 C C . SER A 1 90 ? 9.345 9.643 -10.332 1.00 76.00 90 SER A C 1
ATOM 734 O O . SER A 1 90 ? 8.496 10.236 -10.993 1.00 76.00 90 SER A O 1
ATOM 736 N N . ASP A 1 91 ? 9.353 8.312 -10.226 1.00 76.75 91 ASP A N 1
ATOM 737 C CA . ASP A 1 91 ? 8.366 7.436 -10.873 1.00 76.75 91 ASP A CA 1
ATOM 738 C C . ASP A 1 91 ? 7.006 7.484 -10.173 1.00 76.75 91 ASP A C 1
ATOM 740 O O . ASP A 1 91 ? 5.967 7.241 -10.785 1.00 76.75 91 ASP A O 1
ATOM 744 N N . TYR A 1 92 ? 7.004 7.835 -8.888 1.00 76.25 92 TYR A N 1
ATOM 745 C CA . TYR A 1 92 ? 5.812 7.854 -8.050 1.00 76.25 92 TYR A CA 1
ATOM 746 C C . TYR A 1 92 ? 5.253 9.267 -7.824 1.00 76.25 92 TYR A C 1
ATOM 748 O O . TYR A 1 92 ? 4.424 9.474 -6.941 1.00 76.25 92 TYR A O 1
ATOM 756 N N . GLN A 1 93 ? 5.642 10.245 -8.648 1.00 76.69 93 GLN A N 1
ATOM 757 C CA . GLN A 1 93 ? 5.102 11.612 -8.615 1.00 76.69 93 GLN A CA 1
ATOM 758 C C . GLN A 1 93 ? 5.271 12.306 -7.247 1.00 76.69 93 GLN A C 1
ATOM 760 O O . GLN A 1 93 ? 4.344 12.957 -6.755 1.00 76.69 93 GLN A O 1
ATOM 765 N N . ASN A 1 94 ? 6.455 12.193 -6.633 1.00 75.12 94 ASN A N 1
ATOM 766 C CA . ASN A 1 94 ? 6.763 12.753 -5.307 1.00 75.12 94 ASN A CA 1
ATOM 767 C C . ASN A 1 94 ? 5.876 12.176 -4.192 1.00 75.12 94 ASN A C 1
ATOM 769 O O . ASN A 1 94 ? 5.404 12.894 -3.295 1.00 75.12 94 ASN A O 1
ATOM 773 N N . LEU A 1 95 ? 5.614 10.868 -4.249 1.00 81.44 95 LEU A N 1
ATOM 774 C CA . LEU A 1 95 ? 4.776 10.165 -3.279 1.00 81.44 95 LEU A CA 1
ATOM 775 C C . LEU A 1 95 ? 5.342 10.256 -1.863 1.00 81.44 95 LEU A C 1
ATOM 777 O O . LEU A 1 95 ? 4.568 10.167 -0.912 1.00 81.44 95 LEU A O 1
ATOM 781 N N . LYS A 1 96 ? 6.640 10.545 -1.708 1.00 78.25 96 LYS A N 1
ATOM 782 C CA . LYS A 1 96 ? 7.266 10.889 -0.425 1.00 78.25 96 LYS A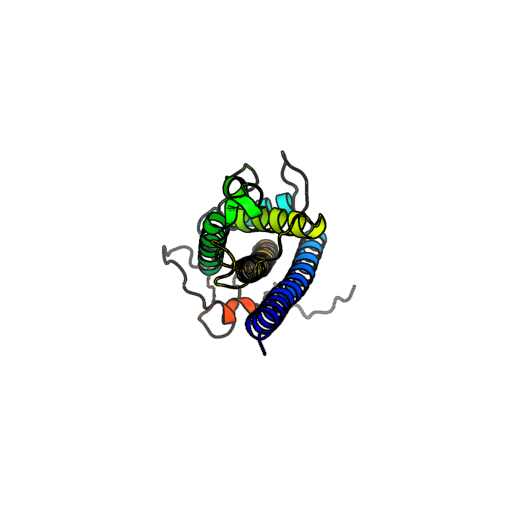 CA 1
ATOM 783 C C . LYS A 1 96 ? 6.501 11.969 0.351 1.00 78.25 96 LYS A C 1
ATOM 785 O O . LYS A 1 96 ? 6.345 11.870 1.565 1.00 78.25 96 LYS A O 1
ATOM 790 N N . THR A 1 97 ? 5.922 12.954 -0.336 1.00 78.88 97 THR A N 1
ATOM 791 C CA . THR A 1 97 ? 5.096 14.007 0.294 1.00 78.88 97 THR A CA 1
ATOM 792 C C . THR A 1 97 ? 3.801 13.473 0.923 1.00 78.88 97 THR A C 1
ATOM 794 O O . THR A 1 97 ? 3.211 14.105 1.803 1.00 78.88 97 THR A O 1
ATOM 797 N N . THR A 1 98 ? 3.364 12.279 0.514 1.00 81.19 98 THR A N 1
ATOM 798 C CA . THR A 1 98 ? 2.183 11.591 1.052 1.00 81.19 98 THR A CA 1
ATOM 799 C C . THR A 1 98 ? 2.432 11.042 2.457 1.00 81.19 98 THR A C 1
ATOM 801 O O . THR A 1 98 ? 1.466 10.882 3.205 1.00 81.19 98 THR A O 1
ATOM 804 N N . PHE A 1 99 ? 3.695 10.868 2.866 1.00 78.50 99 PHE A N 1
ATOM 805 C CA . PHE A 1 99 ? 4.096 10.485 4.228 1.00 78.50 99 PHE A CA 1
ATOM 806 C C . PHE A 1 99 ? 3.964 11.636 5.246 1.00 78.50 99 PHE A C 1
ATOM 808 O O . PHE A 1 99 ? 4.665 11.703 6.251 1.00 78.50 99 PHE A O 1
ATOM 815 N N . THR A 1 100 ? 3.023 12.545 5.011 1.00 82.00 100 THR A N 1
ATOM 816 C CA . THR A 1 100 ? 2.649 13.620 5.928 1.00 82.00 100 THR A CA 1
ATOM 817 C C . THR A 1 100 ? 1.406 13.236 6.724 1.00 82.00 100 THR A C 1
ATOM 819 O O . THR A 1 100 ? 0.426 12.717 6.171 1.00 82.00 100 THR A O 1
ATOM 822 N N . LEU A 1 101 ? 1.439 13.515 8.027 1.00 82.81 101 LEU A N 1
ATOM 823 C CA . LEU A 1 101 ? 0.299 13.317 8.921 1.00 82.81 101 LEU A CA 1
ATOM 824 C C . LEU A 1 101 ? -0.811 14.329 8.614 1.00 82.81 101 LEU A C 1
ATOM 826 O O . LEU A 1 101 ? -0.555 15.441 8.155 1.00 82.81 101 LEU A O 1
ATOM 830 N N . ASP A 1 102 ? -2.056 13.931 8.862 1.00 81.06 102 ASP A N 1
ATOM 831 C CA . ASP A 1 102 ? -3.224 14.797 8.715 1.00 81.06 102 ASP A CA 1
ATOM 832 C C . ASP A 1 102 ? -4.238 14.545 9.841 1.00 81.06 102 ASP A C 1
ATOM 834 O O . ASP A 1 102 ? -4.093 13.626 10.649 1.00 81.06 102 ASP A O 1
ATOM 838 N N . ASP A 1 103 ? -5.287 15.363 9.925 1.00 78.56 103 ASP A N 1
ATOM 839 C CA . ASP A 1 103 ? -6.271 15.256 11.012 1.00 78.56 103 ASP A CA 1
ATOM 840 C C . ASP A 1 103 ? -6.905 13.857 11.112 1.00 78.56 103 ASP A C 1
ATOM 842 O O . ASP A 1 103 ? -7.251 13.405 12.208 1.00 78.56 103 ASP A O 1
ATOM 846 N N . CYS A 1 104 ? -7.014 13.153 9.983 1.00 79.12 104 CYS A N 1
ATOM 847 C CA . CYS A 1 104 ? -7.607 11.825 9.868 1.00 79.12 104 CYS A CA 1
ATOM 848 C C . CYS A 1 104 ? -6.568 10.692 9.950 1.00 79.12 104 CYS A C 1
ATOM 850 O O . CYS A 1 104 ? -6.947 9.536 9.796 1.00 79.12 104 CYS A O 1
ATOM 852 N N . CYS A 1 105 ? -5.277 11.001 10.100 1.00 82.06 105 CYS A N 1
ATOM 853 C CA . CYS A 1 105 ? -4.182 10.063 9.865 1.00 82.06 105 CYS A CA 1
ATOM 854 C C . CYS A 1 105 ? -3.029 10.290 10.844 1.00 82.06 105 CYS A C 1
ATOM 856 O O . CYS A 1 105 ? -2.364 11.324 10.805 1.00 82.06 105 CYS A O 1
ATOM 858 N N . ASP A 1 106 ? -2.778 9.304 11.695 1.00 83.56 106 ASP A N 1
ATOM 859 C CA . ASP A 1 106 ? -1.528 9.157 12.437 1.00 83.56 106 ASP A CA 1
ATOM 860 C C . ASP A 1 106 ? -0.560 8.233 11.671 1.00 83.56 106 ASP A C 1
ATOM 862 O O . ASP A 1 106 ? -0.775 7.927 10.493 1.00 83.56 106 ASP A O 1
ATOM 866 N N . PHE A 1 107 ? 0.511 7.800 12.337 1.00 80.06 107 PHE A N 1
ATOM 867 C CA . PHE A 1 107 ? 1.472 6.849 11.781 1.00 80.06 107 PHE A CA 1
ATOM 868 C C . PHE A 1 107 ? 0.80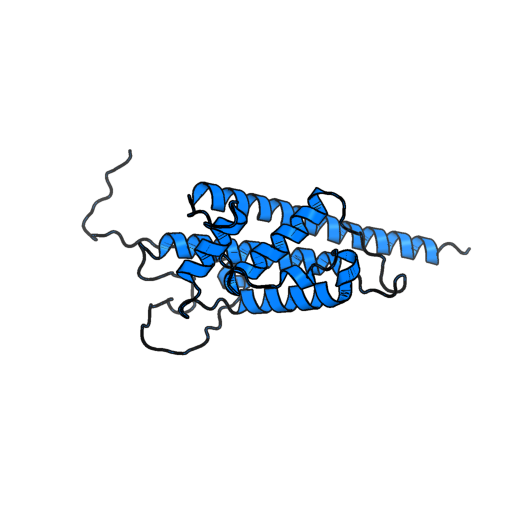8 5.523 11.373 1.00 80.06 107 PHE A C 1
ATOM 870 O O . PHE A 1 107 ? 1.088 4.989 10.304 1.00 80.06 107 PHE A O 1
ATOM 877 N N . ASN A 1 108 ? -0.149 5.039 12.164 1.00 81.38 108 ASN A N 1
ATOM 878 C CA . ASN A 1 108 ? -0.866 3.794 11.897 1.00 81.38 108 ASN A CA 1
ATOM 879 C C . ASN A 1 108 ? -1.778 3.901 10.660 1.00 81.38 108 ASN A C 1
ATOM 881 O O . ASN A 1 108 ? -1.942 2.943 9.911 1.00 81.38 108 ASN A O 1
ATOM 885 N N . GLY A 1 109 ? -2.324 5.083 10.367 1.00 84.75 109 GLY A N 1
ATOM 886 C CA . GLY A 1 109 ? -3.130 5.320 9.164 1.00 84.75 109 GLY A CA 1
ATOM 887 C C . GLY A 1 109 ? -2.339 5.639 7.885 1.00 84.75 109 GLY A C 1
ATOM 888 O O . GLY A 1 109 ? -2.922 5.671 6.796 1.00 84.75 109 GLY A O 1
ATOM 889 N N . ILE A 1 110 ? -1.036 5.921 7.971 1.00 89.19 110 ILE A N 1
ATOM 890 C CA . ILE A 1 110 ? -0.305 6.523 6.843 1.00 89.19 110 ILE A CA 1
ATOM 891 C C . ILE A 1 110 ? -0.031 5.535 5.707 1.00 89.19 110 ILE A C 1
ATOM 893 O O . ILE A 1 110 ? -0.086 5.928 4.540 1.00 89.19 110 ILE A O 1
ATOM 897 N N . GLY A 1 111 ? 0.144 4.247 6.019 1.00 90.81 111 GLY A N 1
ATOM 898 C CA . GLY A 1 111 ? 0.295 3.191 5.017 1.00 90.81 111 GLY A CA 1
ATOM 899 C C . GLY A 1 111 ? -0.890 3.146 4.053 1.00 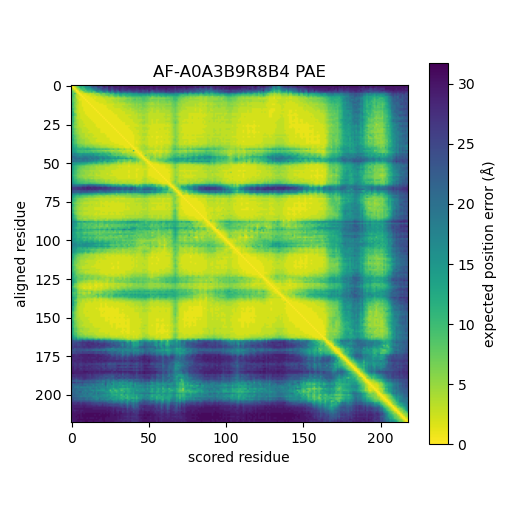90.81 111 GLY A C 1
ATOM 900 O O . GLY A 1 111 ? -0.695 3.199 2.842 1.00 90.81 111 GLY A O 1
ATOM 901 N N . LEU A 1 112 ? -2.129 3.206 4.558 1.00 92.81 112 LEU A N 1
ATOM 902 C CA . LEU A 1 112 ? -3.330 3.272 3.711 1.00 92.81 112 LEU A CA 1
ATOM 903 C C . LEU A 1 112 ? -3.368 4.503 2.797 1.00 92.81 112 LEU A C 1
ATOM 905 O O . LEU A 1 112 ? -3.866 4.429 1.671 1.00 92.81 112 LEU A O 1
ATOM 909 N N . LYS A 1 113 ? -2.856 5.648 3.261 1.00 91.44 113 LYS A N 1
ATOM 910 C CA . LYS A 1 113 ? -2.787 6.878 2.457 1.00 91.44 113 LYS A CA 1
ATOM 911 C C . LYS A 1 113 ? -1.833 6.703 1.271 1.00 91.44 113 LYS A C 1
ATOM 913 O O . LYS A 1 113 ? -2.179 7.083 0.152 1.00 91.44 113 LYS A O 1
ATOM 918 N N . VAL A 1 114 ? -0.663 6.122 1.526 1.00 91.81 114 VAL A N 1
ATOM 919 C CA . VAL A 1 114 ? 0.381 5.835 0.532 1.00 91.81 114 VAL A CA 1
ATOM 920 C C . VAL A 1 114 ? -0.110 4.782 -0.463 1.00 91.81 114 VAL A C 1
ATOM 922 O O . VAL A 1 114 ? -0.120 5.028 -1.668 1.00 91.81 114 VAL A O 1
ATOM 925 N N . VAL A 1 115 ? -0.637 3.661 0.032 1.00 94.75 115 VAL A N 1
ATOM 926 C CA . VAL A 1 115 ? -1.206 2.581 -0.786 1.00 94.75 115 VAL A CA 1
ATOM 927 C C . VAL A 1 115 ? -2.340 3.079 -1.681 1.00 94.75 115 VAL A C 1
ATOM 929 O O . VAL A 1 115 ? -2.403 2.716 -2.853 1.00 94.75 115 VAL A O 1
ATOM 932 N N . TYR A 1 116 ? -3.217 3.956 -1.182 1.00 93.62 116 TYR A N 1
ATOM 933 C CA . TYR A 1 116 ? -4.270 4.559 -2.003 1.00 93.62 116 TYR A CA 1
ATOM 934 C C . TYR A 1 116 ? -3.708 5.345 -3.196 1.00 93.62 116 TYR A C 1
ATOM 936 O O . TYR A 1 116 ? -4.268 5.301 -4.292 1.00 93.62 116 TYR A O 1
ATOM 944 N N . LYS A 1 117 ? -2.589 6.056 -3.011 1.00 91.81 117 LYS A N 1
ATOM 945 C CA . LYS A 1 117 ? -1.920 6.766 -4.107 1.00 91.81 117 LYS A CA 1
ATOM 946 C C . LYS A 1 117 ? -1.289 5.800 -5.104 1.00 91.81 117 LYS A C 1
ATOM 948 O O . LYS A 1 117 ? -1.489 5.995 -6.299 1.00 91.81 117 LYS A O 1
ATOM 953 N N . ILE A 1 118 ? -0.628 4.741 -4.633 1.00 92.75 118 ILE A N 1
ATOM 954 C CA . ILE A 1 118 ? -0.086 3.678 -5.495 1.00 92.75 118 ILE A CA 1
ATOM 955 C C . ILE A 1 118 ? -1.208 3.043 -6.322 1.00 92.75 118 ILE A C 1
ATOM 957 O O . ILE A 1 118 ? -1.111 2.984 -7.545 1.00 92.75 118 ILE A O 1
ATOM 961 N N . ARG A 1 119 ? -2.332 2.684 -5.689 1.00 93.94 119 ARG A N 1
ATOM 962 C CA . ARG A 1 119 ? -3.518 2.175 -6.390 1.00 93.94 119 ARG A CA 1
ATOM 963 C C . ARG A 1 119 ? -3.991 3.132 -7.480 1.00 93.94 119 ARG A C 1
ATOM 965 O O . ARG A 1 119 ? -4.343 2.684 -8.565 1.00 93.94 119 ARG A O 1
ATOM 972 N N . ASN A 1 120 ? -4.027 4.436 -7.209 1.00 91.69 120 ASN A N 1
ATOM 973 C CA . ASN A 1 120 ? -4.458 5.417 -8.206 1.00 91.69 120 ASN A CA 1
ATOM 974 C C . ASN A 1 120 ? -3.483 5.513 -9.382 1.00 91.69 120 ASN A C 1
ATOM 976 O O . ASN A 1 120 ? -3.937 5.632 -10.514 1.00 91.69 120 ASN A O 1
ATOM 980 N N . LEU A 1 121 ? -2.172 5.413 -9.145 1.00 90.88 121 LEU A N 1
ATOM 981 C CA . LEU A 1 121 ? -1.188 5.362 -10.230 1.00 90.88 121 LEU A CA 1
ATOM 982 C C . LEU A 1 121 ? -1.423 4.150 -11.137 1.00 90.88 121 LEU A C 1
ATOM 984 O O . LEU A 1 121 ? -1.446 4.309 -12.358 1.00 90.88 121 LEU A O 1
ATOM 988 N N . LEU A 1 122 ? -1.673 2.974 -10.548 1.00 90.94 122 LEU A N 1
ATOM 989 C CA . LEU A 1 122 ? -2.013 1.759 -11.294 1.00 90.94 122 LEU A CA 1
ATOM 990 C C . LEU A 1 122 ? -3.315 1.939 -12.090 1.00 90.94 122 LEU A C 1
ATOM 992 O O . LEU A 1 122 ? -3.339 1.722 -13.298 1.00 90.94 122 LEU A O 1
ATOM 996 N N . ALA A 1 123 ? -4.387 2.395 -11.435 1.00 88.81 123 ALA A N 1
ATOM 997 C CA . ALA A 1 123 ? -5.708 2.546 -12.048 1.00 88.81 123 ALA A CA 1
ATOM 998 C C . ALA A 1 123 ? -5.745 3.595 -13.173 1.00 88.81 123 ALA A C 1
ATOM 1000 O O . ALA A 1 123 ? -6.523 3.465 -14.115 1.00 88.81 123 ALA A O 1
ATOM 1001 N N . HIS A 1 124 ? -4.913 4.634 -13.087 1.00 87.56 124 HIS A N 1
ATOM 1002 C CA . HIS A 1 124 ? -4.805 5.674 -14.110 1.00 87.56 124 HIS A CA 1
ATOM 1003 C C . HIS A 1 124 ? -3.744 5.374 -15.179 1.00 87.56 124 HIS A C 1
ATOM 1005 O O . HIS A 1 124 ? -3.474 6.237 -16.012 1.00 87.56 124 HIS A O 1
ATOM 1011 N N . GLY A 1 125 ? -3.116 4.191 -15.160 1.00 84.44 125 GLY A N 1
ATOM 1012 C CA . GLY A 1 125 ? -2.070 3.823 -16.122 1.00 84.44 125 GLY A CA 1
ATOM 1013 C C . GLY A 1 125 ? -0.822 4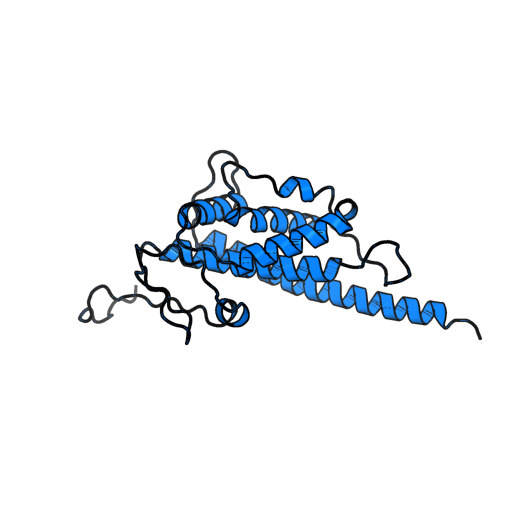.708 -16.042 1.00 84.44 125 GLY A C 1
ATOM 1014 O O . GLY A 1 125 ? -0.053 4.781 -16.992 1.00 84.44 125 GLY A O 1
ATOM 1015 N N . SER A 1 126 ? -0.628 5.406 -14.919 1.00 85.56 126 SER A N 1
ATOM 1016 C CA . SER A 1 126 ? 0.520 6.290 -14.671 1.00 85.56 126 SER A CA 1
ATOM 1017 C C . SER A 1 126 ? 1.701 5.555 -14.030 1.00 85.56 126 SER A C 1
ATOM 1019 O O . SER A 1 126 ? 2.677 6.183 -13.633 1.00 85.56 126 SER A O 1
ATOM 1021 N N . PHE A 1 127 ? 1.597 4.235 -13.883 1.00 85.06 127 PHE A N 1
ATOM 1022 C CA . PHE A 1 127 ? 2.626 3.378 -13.314 1.00 85.06 127 PHE A CA 1
ATOM 1023 C C . PHE A 1 127 ? 3.664 2.982 -14.371 1.00 85.06 127 PHE A C 1
ATOM 1025 O O . PHE A 1 127 ? 3.305 2.485 -15.439 1.00 85.06 127 PHE A O 1
ATOM 1032 N N . SER A 1 128 ? 4.949 3.187 -14.071 1.00 84.00 128 SER A N 1
ATOM 1033 C CA . SER A 1 128 ? 6.052 2.859 -14.977 1.00 84.00 128 SER A CA 1
ATOM 1034 C C . SER A 1 128 ? 6.535 1.420 -14.782 1.00 84.00 128 SER A C 1
ATOM 1036 O O . SER A 1 128 ? 6.933 1.011 -13.687 1.00 84.00 128 SER A O 1
ATOM 1038 N N . PHE A 1 129 ? 6.560 0.644 -15.866 1.00 89.69 129 PHE A N 1
ATOM 1039 C CA . PHE A 1 129 ? 7.193 -0.674 -15.852 1.00 89.69 129 PHE A CA 1
ATOM 1040 C C . PHE A 1 129 ? 8.719 -0.536 -15.734 1.00 89.69 129 PHE A C 1
ATOM 1042 O O . PHE A 1 129 ? 9.300 0.343 -16.373 1.00 89.69 129 PHE A O 1
ATOM 1049 N N . PRO A 1 130 ? 9.380 -1.374 -14.916 1.00 91.19 130 PRO A N 1
ATOM 1050 C CA . PRO A 1 130 ? 10.825 -1.313 -14.747 1.00 91.19 130 PRO A CA 1
ATOM 1051 C C . PRO A 1 130 ? 11.580 -1.851 -15.966 1.00 91.19 130 PRO A C 1
ATOM 1053 O O . PRO A 1 130 ? 11.075 -2.674 -16.733 1.00 91.19 130 PRO A O 1
ATOM 1056 N N . GLU A 1 131 ? 12.830 -1.415 -16.088 1.00 91.50 131 GLU A N 1
ATOM 1057 C CA . GLU A 1 131 ? 13.819 -2.006 -16.987 1.00 91.50 131 GLU A CA 1
ATOM 1058 C C . GLU A 1 131 ? 14.692 -3.015 -16.216 1.00 91.50 131 GLU A C 1
ATOM 1060 O O . GLU A 1 131 ? 14.917 -2.822 -15.016 1.00 91.50 131 GLU A O 1
ATOM 1065 N N . PRO A 1 132 ? 15.200 -4.077 -16.870 1.00 90.25 132 PRO A N 1
ATOM 1066 C CA . PRO A 1 132 ? 16.101 -5.038 -16.242 1.00 90.25 132 PRO A CA 1
ATOM 1067 C C . PRO A 1 132 ? 17.352 -4.400 -15.630 1.00 90.25 132 PRO A C 1
ATOM 1069 O O . PRO A 1 132 ? 17.847 -3.361 -16.079 1.00 90.25 132 PRO A O 1
ATOM 1072 N N . LEU A 1 133 ? 17.919 -5.079 -14.630 1.00 87.00 133 LEU A N 1
ATOM 1073 C CA . LEU A 1 133 ? 19.204 -4.708 -14.034 1.00 87.00 133 LEU A CA 1
ATOM 1074 C C . LEU A 1 133 ? 20.285 -4.547 -15.117 1.00 87.00 133 LEU A C 1
ATOM 1076 O O . LEU A 1 133 ? 20.343 -5.297 -16.092 1.00 87.00 133 LEU A O 1
ATOM 1080 N N . GLY A 1 134 ? 21.120 -3.518 -14.964 1.00 82.44 134 GLY A N 1
ATOM 1081 C CA . GLY A 1 134 ? 22.159 -3.167 -15.938 1.00 82.44 134 GLY A CA 1
ATOM 1082 C C . GLY A 1 134 ? 21.668 -2.391 -17.167 1.00 82.44 134 GLY A C 1
ATOM 1083 O O . GLY A 1 134 ? 22.501 -1.871 -17.903 1.00 82.44 134 GLY A O 1
ATOM 1084 N N . HIS A 1 135 ? 20.351 -2.254 -17.363 1.00 83.62 135 HIS A N 1
ATOM 1085 C CA . HIS A 1 135 ? 19.753 -1.506 -18.481 1.00 83.62 135 HIS A CA 1
ATOM 1086 C C . HIS A 1 135 ? 19.114 -0.177 -18.044 1.00 83.62 135 HIS A C 1
ATOM 1088 O O . HIS A 1 135 ? 18.686 0.619 -18.876 1.00 83.62 135 HIS A O 1
ATOM 1094 N N . SER A 1 136 ? 19.096 0.091 -16.737 1.00 82.31 136 SER A N 1
ATOM 1095 C CA . SER A 1 136 ? 18.708 1.363 -16.130 1.00 82.31 136 SER A CA 1
ATOM 1096 C C . SER A 1 136 ? 19.655 1.705 -14.983 1.00 82.31 136 SER A C 1
ATOM 1098 O O . SER A 1 136 ? 20.203 0.818 -14.328 1.00 82.31 136 SER A O 1
ATOM 1100 N N . TYR A 1 137 ? 19.827 3.002 -14.723 1.00 81.25 137 TYR A N 1
ATOM 1101 C CA . TYR A 1 137 ? 20.536 3.500 -13.539 1.00 81.25 137 TYR A CA 1
ATOM 1102 C C . TYR A 1 137 ? 19.737 3.300 -12.243 1.00 81.25 137 TYR A C 1
ATOM 1104 O O . TYR A 1 137 ? 20.283 3.472 -11.156 1.00 81.25 137 TYR A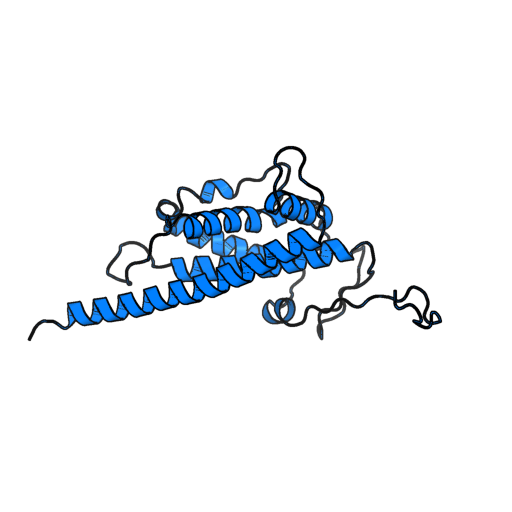 O 1
ATOM 1112 N N . MET A 1 138 ? 18.451 2.958 -12.355 1.00 83.25 138 MET A N 1
ATOM 1113 C CA . MET A 1 138 ? 17.548 2.761 -11.228 1.00 83.25 138 MET A CA 1
ATOM 1114 C C . MET A 1 138 ? 17.305 1.277 -10.969 1.00 83.25 138 MET A C 1
ATOM 1116 O O . MET A 1 138 ? 17.124 0.496 -11.904 1.00 83.25 138 MET A O 1
ATOM 1120 N N . MET A 1 139 ? 17.225 0.906 -9.690 1.00 87.12 139 MET A N 1
ATOM 1121 C CA . MET A 1 139 ? 16.854 -0.449 -9.281 1.00 87.12 139 MET A CA 1
ATOM 1122 C C . MET A 1 139 ? 15.390 -0.754 -9.654 1.00 87.12 139 MET A C 1
ATOM 1124 O O . MET A 1 139 ? 14.523 0.103 -9.453 1.00 87.12 139 MET A O 1
ATOM 1128 N N . PRO A 1 140 ? 15.076 -1.963 -10.155 1.00 90.31 140 PRO A N 1
ATOM 1129 C CA . PRO A 1 140 ? 13.730 -2.333 -10.600 1.00 90.31 140 PRO A CA 1
ATOM 1130 C C . PRO A 1 140 ? 12.794 -2.710 -9.432 1.00 90.31 140 PRO A C 1
ATOM 1132 O O . PRO A 1 140 ? 12.281 -3.819 -9.383 1.00 90.31 140 PRO A O 1
ATOM 1135 N N . LEU A 1 141 ? 12.563 -1.781 -8.497 1.00 92.50 141 LEU A N 1
ATOM 1136 C CA . LEU A 1 141 ? 11.870 -2.018 -7.213 1.00 92.50 141 LEU A CA 1
ATOM 1137 C C . LEU A 1 141 ? 10.333 -2.069 -7.291 1.00 92.50 141 LEU A C 1
ATOM 1139 O O . LEU A 1 141 ? 9.647 -2.131 -6.272 1.00 92.50 141 LEU A O 1
ATOM 1143 N N . GLN A 1 142 ? 9.752 -1.943 -8.482 1.00 93.00 142 GLN A N 1
ATOM 1144 C CA . GLN A 1 142 ? 8.302 -1.858 -8.666 1.00 93.00 142 GLN A CA 1
ATOM 1145 C C . GLN A 1 142 ? 7.560 -3.067 -8.099 1.00 93.00 142 GLN A C 1
ATOM 1147 O O . GLN A 1 142 ? 6.515 -2.903 -7.473 1.00 93.00 142 GLN A O 1
ATOM 1152 N N . SER A 1 143 ? 8.106 -4.263 -8.317 1.00 93.75 143 SER A N 1
ATOM 1153 C CA . SER A 1 143 ? 7.532 -5.511 -7.822 1.00 93.75 143 SER A CA 1
ATOM 1154 C C . SER A 1 143 ? 7.472 -5.509 -6.294 1.00 93.75 143 SER A C 1
ATOM 1156 O O . SER A 1 143 ? 6.419 -5.732 -5.704 1.00 93.75 143 SER A O 1
ATOM 1158 N N . GLU A 1 144 ? 8.586 -5.160 -5.659 1.00 94.62 144 GLU A N 1
ATOM 1159 C CA . GLU A 1 144 ? 8.765 -5.118 -4.213 1.00 94.62 144 GLU A CA 1
ATOM 1160 C C . GLU A 1 144 ? 7.879 -4.039 -3.575 1.00 94.62 144 GLU A C 1
ATOM 1162 O O . GLU A 1 144 ? 7.264 -4.264 -2.533 1.00 94.62 144 GLU A O 1
ATOM 1167 N N . ILE A 1 145 ? 7.731 -2.880 -4.225 1.00 94.69 145 ILE A N 1
ATOM 1168 C CA . ILE A 1 145 ? 6.808 -1.823 -3.789 1.00 94.69 145 ILE A CA 1
ATOM 1169 C C . ILE A 1 145 ? 5.365 -2.335 -3.767 1.00 94.69 145 ILE A C 1
ATOM 1171 O O . ILE A 1 145 ? 4.639 -2.073 -2.803 1.00 94.69 145 ILE A O 1
ATOM 1175 N N . ILE A 1 146 ? 4.939 -3.068 -4.800 1.00 95.50 146 ILE A N 1
ATOM 1176 C CA . ILE A 1 146 ? 3.590 -3.642 -4.870 1.00 95.50 146 ILE A CA 1
ATOM 1177 C C . ILE A 1 146 ? 3.400 -4.726 -3.798 1.00 95.50 146 ILE A C 1
ATOM 1179 O O . ILE A 1 146 ? 2.363 -4.748 -3.128 1.00 95.50 146 ILE A O 1
ATOM 1183 N N . GLU A 1 147 ? 4.393 -5.587 -3.578 1.00 95.62 147 GLU A N 1
ATOM 1184 C CA . GLU A 1 147 ? 4.349 -6.626 -2.541 1.00 95.62 147 GLU A CA 1
ATOM 1185 C C . GLU A 1 147 ? 4.219 -6.030 -1.136 1.00 95.62 147 GLU A C 1
ATOM 1187 O O . GLU A 1 147 ? 3.310 -6.393 -0.386 1.00 95.62 147 GLU A O 1
ATOM 1192 N N . VAL A 1 148 ? 5.070 -5.063 -0.782 1.00 95.69 148 VAL A N 1
ATOM 1193 C CA . VAL A 1 148 ? 5.017 -4.405 0.533 1.00 95.69 148 VAL A CA 1
ATOM 1194 C C . VAL A 1 148 ? 3.712 -3.621 0.697 1.00 95.69 148 VAL A C 1
ATOM 1196 O O . VAL A 1 148 ? 3.089 -3.657 1.759 1.00 95.69 148 VAL A O 1
ATOM 1199 N N . SER A 1 149 ? 3.230 -2.978 -0.368 1.00 96.00 149 SER A N 1
ATOM 1200 C CA . SER A 1 149 ? 1.917 -2.323 -0.363 1.00 96.00 149 SER A CA 1
ATOM 1201 C C . SER A 1 149 ? 0.780 -3.318 -0.111 1.00 96.00 149 SER A C 1
ATOM 1203 O O . SER A 1 149 ? -0.157 -3.003 0.620 1.00 96.00 149 SER A O 1
ATOM 1205 N N . THR A 1 150 ? 0.872 -4.530 -0.663 1.00 96.44 150 THR A N 1
ATOM 120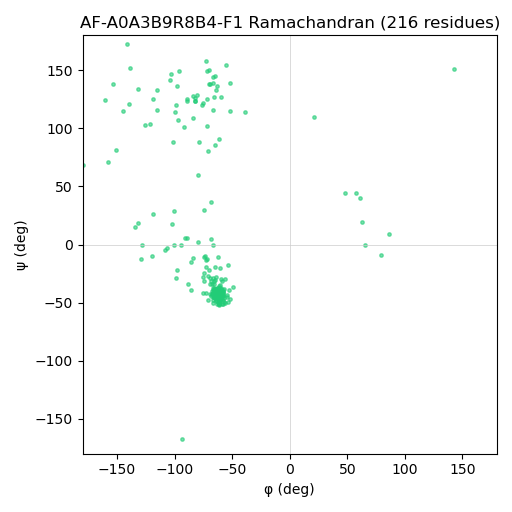6 C CA . THR A 1 150 ? -0.094 -5.614 -0.423 1.00 96.44 150 THR A CA 1
ATOM 1207 C C . THR A 1 150 ? -0.087 -6.051 1.040 1.00 96.44 150 THR A C 1
ATOM 1209 O O . THR A 1 150 ? -1.154 -6.174 1.642 1.00 96.44 150 THR A O 1
ATOM 1212 N N . ARG A 1 151 ? 1.095 -6.205 1.652 1.00 93.44 151 ARG A N 1
ATOM 1213 C CA . ARG A 1 151 ? 1.227 -6.513 3.089 1.00 93.44 151 ARG A CA 1
ATOM 1214 C C . ARG A 1 151 ? 0.577 -5.440 3.957 1.00 93.44 151 ARG A C 1
ATOM 1216 O O . ARG A 1 151 ? -0.236 -5.757 4.820 1.00 93.44 151 ARG A O 1
ATOM 1223 N N . ILE A 1 152 ? 0.839 -4.164 3.664 1.00 93.94 152 ILE A N 1
ATOM 1224 C CA . ILE A 1 152 ? 0.214 -3.031 4.364 1.00 93.94 152 ILE A CA 1
ATOM 1225 C C . ILE A 1 152 ? -1.315 -3.088 4.268 1.00 93.94 152 ILE A C 1
ATOM 1227 O O . ILE A 1 152 ? -1.986 -2.787 5.256 1.00 93.94 152 ILE A O 1
ATOM 1231 N N . ILE A 1 153 ? -1.885 -3.490 3.124 1.00 95.19 153 ILE A N 1
ATOM 1232 C CA . ILE A 1 153 ? -3.340 -3.662 2.991 1.00 95.19 153 ILE A CA 1
ATOM 1233 C C . ILE A 1 153 ? -3.856 -4.740 3.942 1.00 95.19 153 ILE A C 1
ATOM 1235 O O . ILE A 1 153 ? -4.826 -4.488 4.655 1.00 95.19 153 ILE A O 1
ATOM 1239 N N . LEU A 1 154 ? -3.224 -5.916 3.963 1.00 92.81 154 LEU A N 1
ATOM 1240 C CA . LEU A 1 154 ? -3.649 -7.033 4.811 1.00 92.81 154 LEU A CA 1
ATOM 1241 C C . LEU A 1 154 ? -3.591 -6.661 6.295 1.00 92.81 154 LEU A C 1
ATOM 1243 O O . LEU A 1 154 ? -4.574 -6.834 7.014 1.00 92.81 154 LEU A O 1
ATOM 1247 N N . LEU A 1 155 ? -2.484 -6.053 6.723 1.00 89.00 155 LEU A N 1
ATOM 1248 C CA . LEU A 1 155 ? -2.314 -5.574 8.093 1.00 89.00 155 LEU A CA 1
ATOM 1249 C C . LEU A 1 155 ? -3.351 -4.501 8.444 1.00 89.00 155 LEU A C 1
ATOM 1251 O O . LEU A 1 155 ? -3.984 -4.570 9.492 1.00 89.00 155 LEU A O 1
ATOM 1255 N N . SER A 1 156 ? -3.609 -3.555 7.538 1.00 91.69 156 SER A N 1
ATOM 1256 C CA . SER A 1 156 ? -4.646 -2.535 7.743 1.00 91.69 156 SER A CA 1
ATOM 1257 C C . SER A 1 156 ? -6.045 -3.142 7.842 1.00 91.69 156 SER A C 1
ATOM 1259 O O . SER A 1 156 ? -6.859 -2.686 8.642 1.00 91.69 156 SER A O 1
ATOM 1261 N N . ALA A 1 157 ? -6.345 -4.169 7.041 1.00 91.75 157 ALA A N 1
ATOM 1262 C CA . ALA A 1 157 ? -7.614 -4.883 7.110 1.00 91.75 157 ALA A CA 1
ATOM 1263 C C . ALA A 1 157 ? -7.783 -5.557 8.478 1.00 91.75 157 ALA A C 1
ATOM 1265 O O . ALA A 1 157 ? -8.842 -5.441 9.093 1.00 91.75 157 ALA A O 1
ATOM 1266 N N . GLN A 1 158 ? -6.726 -6.183 8.997 1.00 85.69 158 GLN A N 1
ATOM 1267 C CA . GLN A 1 158 ? -6.723 -6.757 10.342 1.00 85.69 158 GLN A CA 1
ATOM 1268 C C . GLN A 1 158 ? -6.906 -5.689 11.418 1.00 85.69 158 GLN A C 1
ATOM 1270 O O . GLN A 1 158 ? -7.757 -5.860 12.284 1.00 85.69 158 GLN A O 1
ATOM 1275 N N . MET A 1 159 ? -6.226 -4.545 11.317 1.00 85.44 159 MET A N 1
ATOM 1276 C CA . MET A 1 159 ? -6.435 -3.419 12.236 1.00 85.44 159 MET A CA 1
ATOM 1277 C C . MET A 1 159 ? -7.887 -2.929 12.242 1.00 85.44 159 MET A C 1
ATOM 1279 O O . MET A 1 159 ? -8.436 -2.646 13.304 1.00 85.44 159 MET A O 1
ATOM 1283 N N . ILE A 1 160 ? -8.535 -2.858 11.075 1.00 88.56 160 ILE A N 1
ATOM 1284 C CA . ILE A 1 160 ? -9.956 -2.492 10.970 1.00 88.56 160 ILE A CA 1
ATOM 1285 C C . ILE A 1 160 ? -10.840 -3.558 11.630 1.00 88.56 160 ILE A C 1
ATOM 1287 O O . ILE A 1 160 ? -11.739 -3.218 12.395 1.00 88.56 160 ILE A O 1
ATOM 1291 N N . MET A 1 161 ? -10.583 -4.845 11.376 1.00 85.62 161 MET A N 1
ATOM 1292 C CA . MET A 1 161 ? -11.333 -5.936 12.010 1.00 85.62 161 MET A CA 1
ATOM 1293 C C . MET A 1 161 ? -11.191 -5.913 13.538 1.00 85.62 161 MET A C 1
ATOM 1295 O O . MET A 1 161 ? -12.194 -6.033 14.239 1.00 85.62 161 MET A O 1
ATOM 1299 N N . ILE A 1 162 ? -9.977 -5.695 14.050 1.00 79.31 162 ILE A N 1
ATOM 1300 C CA . ILE A 1 162 ? -9.687 -5.549 15.483 1.00 79.31 162 ILE A CA 1
ATOM 1301 C C . ILE A 1 162 ? -10.428 -4.340 16.063 1.00 79.31 162 ILE A C 1
ATOM 1303 O O . ILE A 1 162 ? -11.167 -4.490 17.033 1.00 79.31 162 ILE A O 1
ATOM 1307 N N . GLY A 1 163 ? -10.308 -3.163 15.442 1.00 80.81 163 GLY A N 1
ATOM 1308 C CA . GLY A 1 163 ? -10.957 -1.937 15.919 1.00 80.81 163 GLY A CA 1
ATOM 1309 C C . GLY A 1 163 ? -12.490 -1.996 15.888 1.00 80.81 163 GLY A C 1
ATOM 1310 O O . GLY A 1 163 ? -13.156 -1.377 16.718 1.00 80.81 163 GLY A O 1
ATOM 1311 N N . ASN A 1 164 ? -13.080 -2.784 14.985 1.00 82.06 164 ASN A N 1
ATOM 1312 C CA . ASN A 1 164 ? -14.515 -3.085 15.008 1.00 82.06 164 ASN A CA 1
ATOM 1313 C C . ASN A 1 164 ? -14.901 -4.015 16.171 1.00 82.06 164 ASN A C 1
ATOM 1315 O O . ASN A 1 164 ? -16.041 -3.984 16.641 1.00 82.06 164 ASN A O 1
ATOM 1319 N N . CYS A 1 165 ? -13.965 -4.847 16.624 1.00 71.31 165 CYS A N 1
ATOM 1320 C CA . CYS A 1 165 ? -14.172 -5.833 17.672 1.00 71.31 165 CYS A CA 1
ATOM 1321 C C . CYS A 1 165 ? -13.916 -5.274 19.078 1.00 71.31 165 CYS A C 1
ATOM 1323 O O . CYS A 1 165 ? -14.646 -5.644 19.984 1.00 71.31 165 CYS A O 1
ATOM 1325 N N . GLU A 1 166 ? -12.983 -4.353 19.317 1.00 59.00 166 GLU A N 1
ATOM 1326 C CA . GLU A 1 166 ? -12.611 -3.920 20.685 1.00 59.00 166 GLU A CA 1
ATOM 1327 C C . GLU A 1 166 ? -13.768 -3.433 21.591 1.00 59.00 166 GLU A C 1
ATOM 1329 O O . GLU A 1 166 ? -13.652 -3.457 22.815 1.00 59.00 166 GLU A O 1
ATOM 1334 N N . GLN A 1 167 ? -14.939 -3.083 21.045 1.00 51.12 167 GLN A N 1
ATOM 1335 C CA . GLN A 1 167 ? -16.142 -2.817 21.853 1.00 51.12 167 GLN A CA 1
ATOM 1336 C C . GLN A 1 167 ? -16.831 -4.076 22.429 1.00 51.12 167 GLN A C 1
ATOM 1338 O O . GLN A 1 167 ? -17.736 -3.958 23.255 1.00 51.12 167 GLN A O 1
ATOM 1343 N N . GLN A 1 168 ? -16.449 -5.277 21.991 1.00 43.09 168 GLN A N 1
ATOM 1344 C CA . GLN A 1 168 ? -17.146 -6.544 22.249 1.00 43.09 168 GLN A CA 1
ATOM 1345 C C . GLN A 1 168 ? -16.251 -7.673 22.788 1.00 43.09 168 GLN A C 1
ATOM 1347 O O . GLN A 1 168 ? -16.792 -8.673 23.260 1.00 43.09 168 GLN A O 1
ATOM 1352 N N . PHE A 1 169 ? -14.920 -7.542 22.760 1.00 46.09 169 PHE A N 1
ATOM 1353 C CA . PHE A 1 169 ? -14.004 -8.640 23.089 1.00 46.09 169 PHE A CA 1
ATOM 1354 C C . PHE A 1 169 ? -12.917 -8.192 24.077 1.00 46.09 169 PHE A C 1
ATOM 1356 O O . PHE A 1 169 ? -12.319 -7.135 23.913 1.00 46.09 169 PHE A O 1
ATOM 1363 N N . LYS A 1 170 ? -12.668 -9.000 25.119 1.00 44.34 170 LYS A N 1
ATOM 1364 C CA . LYS A 1 170 ? -11.611 -8.767 26.127 1.00 44.34 170 LYS A CA 1
ATOM 1365 C C . LYS A 1 170 ? -10.236 -9.323 25.719 1.00 44.34 170 LYS A C 1
ATOM 1367 O O . LYS A 1 170 ? -9.256 -8.982 26.370 1.00 44.34 170 LYS A O 1
ATOM 1372 N N . LYS A 1 171 ? -10.186 -10.199 24.709 1.00 48.94 171 LYS A N 1
ATOM 1373 C CA . LYS A 1 171 ? -9.017 -10.990 24.298 1.00 48.94 171 LYS A CA 1
ATOM 1374 C C . LYS A 1 171 ? -9.130 -11.334 22.811 1.00 48.94 171 LYS A C 1
ATOM 1376 O O . LYS A 1 171 ? -10.229 -11.638 22.344 1.00 48.94 171 LYS A O 1
ATOM 1381 N N . ILE A 1 172 ? -8.021 -11.243 22.081 1.00 51.78 172 ILE A N 1
ATOM 1382 C CA . ILE A 1 172 ? -7.908 -11.641 20.672 1.00 51.78 172 ILE A CA 1
ATOM 1383 C C . ILE A 1 172 ? -6.928 -12.812 20.637 1.00 51.78 172 ILE A C 1
ATOM 1385 O O . ILE A 1 172 ? -5.771 -12.659 21.006 1.00 51.78 172 ILE A O 1
ATOM 1389 N N . ASP A 1 173 ? -7.390 -13.996 20.248 1.00 47.41 173 ASP A N 1
ATOM 1390 C CA . ASP A 1 173 ? -6.540 -15.185 20.238 1.00 47.41 173 ASP A CA 1
ATOM 1391 C C . ASP A 1 173 ? -5.877 -15.341 18.863 1.00 47.41 173 ASP A C 1
ATOM 1393 O O . ASP A 1 173 ? -6.486 -15.814 17.902 1.00 47.41 173 ASP A O 1
ATOM 1397 N N . LEU A 1 174 ? -4.604 -14.952 18.771 1.00 48.94 174 LEU A N 1
ATOM 1398 C CA . LEU A 1 174 ? -3.710 -15.396 17.700 1.00 48.94 174 LEU A CA 1
ATOM 1399 C C . LEU A 1 174 ? -3.162 -16.775 18.102 1.00 48.94 174 LEU A C 1
ATOM 1401 O O . LEU A 1 174 ? -2.635 -16.938 19.196 1.00 48.94 174 LEU A O 1
ATOM 1405 N N . TYR A 1 175 ? -3.344 -17.803 17.273 1.00 39.75 175 TYR A N 1
ATOM 1406 C CA . TYR A 1 175 ? -3.095 -19.196 17.683 1.00 39.75 175 TYR A CA 1
ATOM 1407 C C . TYR A 1 175 ? -1.614 -19.491 18.049 1.00 39.75 175 TYR A C 1
ATOM 1409 O O . TYR A 1 175 ? -0.708 -19.158 17.288 1.00 39.75 175 TYR A O 1
ATOM 1417 N N . ASN A 1 176 ? -1.406 -20.224 19.156 1.00 35.16 176 ASN A N 1
ATOM 1418 C CA . ASN A 1 176 ? -0.170 -20.849 19.687 1.00 35.16 176 ASN A CA 1
ATOM 1419 C C . ASN A 1 176 ? 1.017 -19.984 20.158 1.00 35.16 176 ASN A C 1
ATOM 1421 O O . ASN A 1 176 ? 1.974 -20.559 20.680 1.00 35.16 176 ASN A O 1
ATOM 1425 N N . SER A 1 177 ? 0.957 -18.658 20.090 1.00 34.41 177 SER A N 1
ATOM 1426 C CA . SER A 1 177 ? 1.724 -17.812 21.014 1.00 34.41 177 SER A CA 1
ATOM 1427 C C . SER A 1 177 ? 0.764 -17.275 22.064 1.00 34.41 177 SER A C 1
ATOM 1429 O O . SER A 1 177 ? -0.419 -17.101 21.783 1.00 34.41 177 SER A O 1
ATOM 1431 N N . GLU A 1 178 ? 1.252 -17.091 23.282 1.00 35.16 178 GLU A N 1
ATOM 1432 C CA . GLU A 1 178 ? 0.489 -16.613 24.429 1.00 35.16 178 GLU A CA 1
ATOM 1433 C C . GLU A 1 178 ? -0.504 -15.511 24.030 1.00 35.16 178 GLU A C 1
ATOM 1435 O O . GLU A 1 178 ? -0.135 -14.459 23.524 1.00 35.16 178 GLU A O 1
ATOM 1440 N N . VAL A 1 179 ? -1.790 -15.844 24.161 1.00 38.69 179 VAL A N 1
ATOM 1441 C CA . VAL A 1 179 ? -2.853 -14.975 24.658 1.00 38.69 179 VAL A CA 1
ATOM 1442 C C . VAL A 1 179 ? -2.539 -13.472 24.560 1.00 38.69 179 VAL A C 1
ATOM 1444 O O . VAL A 1 179 ? -1.771 -12.952 25.365 1.00 38.69 179 VAL A O 1
ATOM 1447 N N . ILE A 1 180 ? -3.227 -12.747 23.666 1.00 46.03 180 ILE A N 1
ATOM 1448 C CA . ILE A 1 180 ? -3.312 -11.280 23.773 1.00 46.03 180 ILE A CA 1
ATOM 1449 C C . ILE A 1 180 ? -4.203 -10.975 24.983 1.00 46.03 180 ILE A C 1
ATOM 1451 O O . ILE A 1 180 ? -5.415 -10.767 24.865 1.00 46.03 180 ILE A O 1
ATOM 1455 N N . GLU A 1 181 ? -3.622 -11.038 26.176 1.00 37.28 181 GLU A N 1
ATOM 1456 C CA . GLU A 1 181 ? -4.241 -10.539 27.391 1.00 37.28 181 GLU A CA 1
ATOM 1457 C C . GLU A 1 181 ? -4.042 -9.031 27.447 1.00 37.28 181 GLU A C 1
ATOM 1459 O O . GLU A 1 181 ? -2.942 -8.507 27.287 1.00 37.28 181 GLU A O 1
ATOM 1464 N N . ARG A 1 182 ? -5.151 -8.326 27.659 1.00 39.25 182 ARG A N 1
ATOM 1465 C CA . ARG A 1 182 ? -5.164 -6.906 27.976 1.00 39.25 182 ARG A CA 1
ATOM 1466 C C . ARG A 1 182 ? -4.481 -6.716 29.333 1.00 39.25 182 ARG A C 1
ATOM 1468 O O . ARG A 1 182 ? -5.151 -6.721 30.361 1.00 39.25 182 ARG A O 1
ATOM 1475 N N . ASN A 1 183 ? -3.158 -6.606 29.329 1.00 37.12 183 ASN A N 1
ATOM 1476 C CA . ASN A 1 183 ? -2.399 -6.171 30.488 1.00 37.12 183 ASN A CA 1
ATOM 1477 C C . ASN A 1 183 ? -2.407 -4.647 30.486 1.00 37.12 183 ASN A C 1
ATOM 1479 O O . ASN A 1 183 ? -1.781 -4.015 29.641 1.00 37.12 183 ASN A O 1
ATOM 1483 N N . ASP A 1 184 ? -3.139 -4.060 31.429 1.00 43.97 184 ASP A N 1
ATOM 1484 C CA . ASP A 1 184 ? -3.229 -2.608 31.601 1.00 43.97 184 ASP A CA 1
ATOM 1485 C C . ASP A 1 184 ? -1.892 -1.983 32.103 1.00 43.97 184 ASP A C 1
ATOM 1487 O O . ASP A 1 184 ? -1.850 -0.779 32.334 1.00 43.97 184 ASP A O 1
ATOM 1491 N N . ASP A 1 185 ? -0.803 -2.765 32.239 1.00 40.47 185 ASP A N 1
ATOM 1492 C CA . ASP A 1 185 ? 0.362 -2.424 33.077 1.00 40.47 185 ASP A CA 1
ATOM 1493 C C . ASP A 1 185 ? 1.780 -2.636 32.476 1.00 40.47 185 ASP A C 1
ATOM 1495 O O . ASP A 1 185 ? 2.742 -2.612 33.243 1.00 40.47 185 ASP A O 1
ATOM 1499 N N . VAL A 1 186 ? 2.004 -2.826 31.162 1.00 40.88 186 VAL A N 1
ATOM 1500 C CA . VAL A 1 186 ? 3.393 -3.050 30.669 1.00 40.88 186 VAL A CA 1
ATOM 1501 C C . VAL A 1 186 ? 3.740 -2.334 29.353 1.00 40.88 186 VAL A C 1
ATOM 1503 O O . VAL A 1 186 ? 3.155 -2.608 28.309 1.00 40.88 186 VAL A O 1
ATOM 1506 N N . ASP A 1 187 ? 4.773 -1.480 29.416 1.00 39.03 187 ASP A N 1
ATOM 1507 C CA . ASP A 1 187 ? 5.504 -0.822 28.313 1.00 39.03 187 ASP A CA 1
ATOM 1508 C C . ASP A 1 187 ? 6.352 -1.809 27.462 1.00 39.03 187 ASP A C 1
ATOM 1510 O O . ASP A 1 187 ? 7.471 -1.495 27.052 1.00 39.03 187 ASP A O 1
ATOM 1514 N N . GLU A 1 188 ? 5.881 -3.034 27.220 1.00 41.91 188 GLU A N 1
ATOM 1515 C CA . GLU A 1 188 ? 6.610 -4.012 26.399 1.00 41.91 188 GLU A CA 1
ATOM 1516 C C . GLU A 1 188 ? 6.221 -3.866 24.924 1.00 41.91 188 GLU A C 1
ATOM 1518 O O . GLU A 1 188 ? 5.049 -3.916 24.564 1.00 41.91 188 GLU A O 1
ATOM 1523 N N . GLU A 1 189 ? 7.214 -3.649 24.060 1.00 41.22 189 GLU A N 1
ATOM 1524 C CA . GLU A 1 189 ? 7.058 -3.601 22.605 1.00 41.22 189 GLU A CA 1
ATOM 1525 C C . GLU A 1 189 ? 6.909 -5.046 22.084 1.00 41.22 189 GLU A C 1
ATOM 1527 O O . GLU A 1 189 ? 7.760 -5.897 22.330 1.00 41.22 189 GLU A O 1
ATOM 1532 N N . TRP A 1 190 ? 5.785 -5.359 21.438 1.00 52.28 190 TRP A N 1
ATOM 1533 C CA . TRP A 1 190 ? 5.364 -6.739 21.158 1.00 52.28 190 TRP A CA 1
ATOM 1534 C C . TRP A 1 190 ? 6.032 -7.336 19.917 1.00 52.28 190 TRP A C 1
ATOM 1536 O O . TRP A 1 190 ? 5.863 -6.786 18.839 1.00 52.28 190 TRP A O 1
ATOM 1546 N N . GLU A 1 191 ? 6.687 -8.495 19.992 1.00 43.69 191 GLU A N 1
ATOM 1547 C CA . GLU A 1 191 ? 7.145 -9.232 18.799 1.00 43.69 191 GLU A CA 1
ATOM 1548 C C . GLU A 1 191 ? 6.138 -10.333 18.423 1.00 43.69 191 GLU A C 1
ATOM 1550 O O . GLU A 1 191 ? 6.034 -11.356 19.096 1.00 43.69 191 GLU A O 1
ATOM 1555 N N . VAL A 1 192 ? 5.384 -10.142 17.334 1.00 53.25 192 VAL A N 1
ATOM 1556 C CA . VAL A 1 192 ? 4.537 -11.188 16.731 1.00 53.25 192 VAL A CA 1
ATOM 1557 C C . VAL A 1 192 ? 5.074 -11.507 15.337 1.00 53.25 192 VAL A C 1
ATOM 1559 O O . VAL A 1 192 ? 5.336 -10.597 14.554 1.00 53.25 192 VAL A O 1
ATOM 1562 N N . ASP A 1 193 ? 5.226 -12.796 15.018 1.00 53.34 193 ASP A N 1
ATOM 1563 C CA . ASP A 1 193 ? 5.649 -13.268 13.693 1.00 53.34 193 ASP A CA 1
ATOM 1564 C C . ASP A 1 193 ? 4.609 -12.918 12.607 1.00 53.34 193 ASP A C 1
ATOM 1566 O O . ASP A 1 193 ? 3.408 -13.175 12.757 1.00 53.34 193 ASP A O 1
ATOM 1570 N N . GLU A 1 194 ? 5.081 -12.371 11.480 1.00 57.25 194 GLU A N 1
ATOM 1571 C CA . GLU A 1 194 ? 4.225 -11.908 10.380 1.00 57.25 194 GLU A CA 1
ATOM 1572 C C . GLU A 1 194 ? 3.373 -12.990 9.747 1.00 57.25 194 GLU A C 1
ATOM 1574 O O . GLU A 1 194 ? 2.191 -12.787 9.451 1.00 57.25 194 GLU A O 1
ATOM 1579 N N . LEU A 1 195 ? 3.962 -14.158 9.556 1.00 53.44 195 LEU A N 1
ATOM 1580 C CA . LEU A 1 195 ? 3.296 -15.276 8.929 1.00 53.44 195 LEU A CA 1
ATOM 1581 C C . LEU A 1 195 ? 2.190 -15.817 9.839 1.00 53.44 195 LEU A C 1
ATOM 1583 O O . LEU A 1 195 ? 1.145 -16.236 9.340 1.00 53.44 195 LEU A O 1
ATOM 1587 N N . ILE A 1 196 ? 2.391 -15.763 11.157 1.00 55.09 196 ILE A N 1
ATOM 1588 C CA . ILE A 1 196 ? 1.387 -16.145 12.155 1.00 55.09 196 ILE A CA 1
ATOM 1589 C C . ILE A 1 196 ? 0.256 -15.116 12.197 1.00 55.09 196 ILE A C 1
ATOM 1591 O O . ILE A 1 196 ? -0.914 -15.499 12.110 1.00 55.09 196 ILE A O 1
ATOM 1595 N N . PHE A 1 197 ? 0.580 -13.821 12.250 1.00 61.06 197 PHE A N 1
ATOM 1596 C CA . PHE A 1 197 ? -0.427 -12.760 12.283 1.00 61.06 197 PHE A CA 1
ATOM 1597 C C . PHE A 1 197 ? -1.325 -12.793 11.039 1.00 61.06 197 PHE A C 1
ATOM 1599 O O . PHE A 1 197 ? -2.547 -12.710 11.149 1.00 61.06 197 PHE A O 1
ATOM 1606 N N . LEU A 1 198 ? -0.743 -12.980 9.850 1.00 62.66 198 LEU A N 1
ATOM 1607 C CA . LEU A 1 198 ? -1.487 -13.000 8.587 1.00 62.66 198 LEU A CA 1
ATOM 1608 C C . LEU A 1 198 ? -2.291 -14.292 8.357 1.00 62.66 198 LEU A C 1
ATOM 1610 O O . LEU A 1 198 ? -3.299 -14.249 7.652 1.00 62.66 198 LEU A O 1
ATOM 1614 N N . ARG A 1 199 ? -1.874 -15.442 8.912 1.00 59.84 199 ARG A N 1
ATOM 1615 C CA . ARG A 1 199 ? -2.524 -16.748 8.657 1.00 59.84 199 ARG A CA 1
ATOM 1616 C C . ARG A 1 199 ? -3.505 -17.197 9.732 1.00 59.84 199 ARG A C 1
ATOM 1618 O O . ARG A 1 199 ? -4.432 -17.936 9.412 1.00 59.84 199 ARG A O 1
ATOM 1625 N N . SER A 1 200 ? -3.303 -16.781 10.976 1.00 54.91 200 SER A N 1
ATOM 1626 C CA . SER A 1 200 ? -3.951 -17.392 12.144 1.00 54.91 200 SER A CA 1
ATOM 1627 C C . SER A 1 200 ? -4.834 -16.409 12.914 1.00 54.91 200 SER A C 1
ATOM 1629 O O . SER A 1 200 ? -5.038 -16.563 14.119 1.00 54.91 200 SER A O 1
ATOM 1631 N N . PHE A 1 201 ? -5.346 -15.381 12.231 1.00 59.53 201 PHE A N 1
ATOM 1632 C CA . PHE A 1 201 ? -6.222 -14.383 12.835 1.00 59.53 201 PHE A CA 1
ATOM 1633 C C . PHE A 1 201 ? -7.608 -14.978 13.123 1.00 59.53 201 PHE A C 1
ATOM 1635 O O . PHE A 1 201 ? -8.442 -15.118 12.225 1.00 59.53 201 PHE A O 1
ATOM 1642 N N . HIS A 1 202 ? -7.856 -15.321 14.390 1.00 57.81 202 HIS A N 1
ATOM 1643 C CA . HIS A 1 202 ? -9.135 -15.832 14.872 1.00 57.81 202 HIS A CA 1
ATOM 1644 C C . HIS A 1 202 ? -9.725 -14.888 15.925 1.00 57.81 202 HIS A C 1
ATOM 1646 O O . HIS A 1 202 ? -9.110 -14.591 16.944 1.00 57.81 202 HIS A O 1
ATOM 1652 N N . ILE A 1 203 ? -10.958 -14.431 15.704 1.00 55.66 203 ILE A N 1
ATOM 1653 C CA . ILE A 1 203 ? -11.694 -13.631 16.689 1.00 55.66 203 ILE A CA 1
ATOM 1654 C C . ILE A 1 203 ? -12.664 -14.560 17.428 1.00 55.66 203 ILE A C 1
AT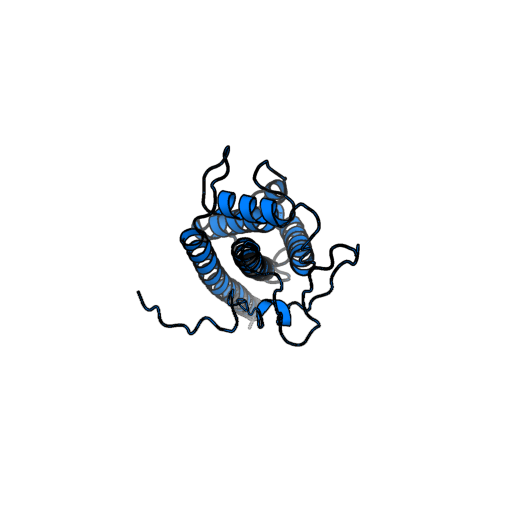OM 1656 O O . ILE A 1 203 ? -13.609 -15.071 16.826 1.00 55.66 203 ILE A O 1
ATOM 1660 N N . GLN A 1 204 ? -12.453 -14.781 18.730 1.00 50.50 204 GLN A N 1
ATOM 1661 C CA . GLN A 1 204 ? -13.353 -15.586 19.566 1.00 50.50 204 GLN A CA 1
ATOM 1662 C C . GLN A 1 204 ? -14.309 -14.715 20.377 1.00 50.50 204 GLN A C 1
ATOM 1664 O O . GLN A 1 204 ? -13.873 -13.942 21.221 1.00 50.50 204 GLN A O 1
ATOM 1669 N N . LYS A 1 205 ? -15.624 -14.876 20.184 1.00 46.06 205 LYS A N 1
ATOM 1670 C CA . LYS A 1 205 ? -16.655 -14.117 20.918 1.00 46.06 205 LYS A CA 1
ATOM 1671 C C . LYS A 1 205 ? -16.933 -14.725 22.277 1.00 46.06 205 LYS A C 1
ATOM 1673 O O . LYS A 1 205 ? -17.358 -15.872 22.350 1.00 46.06 205 LYS A O 1
ATOM 1678 N N . GLN A 1 206 ? -16.789 -13.938 23.347 1.00 45.88 206 GLN A N 1
ATOM 1679 C CA . GLN A 1 206 ? -17.415 -14.307 24.614 1.00 45.88 206 GLN A CA 1
ATOM 1680 C C . GLN A 1 206 ? -18.936 -14.234 24.443 1.00 45.88 206 GLN A C 1
ATOM 1682 O O . GLN A 1 206 ? -19.508 -13.164 24.220 1.00 45.88 206 GLN A O 1
ATOM 1687 N N . LEU A 1 207 ? -19.597 -15.387 24.558 1.00 44.22 207 LEU A N 1
ATOM 1688 C CA . LEU A 1 207 ? -21.020 -15.441 24.875 1.00 44.22 207 LEU A CA 1
ATOM 1689 C C . LEU A 1 207 ? -21.204 -14.753 26.232 1.00 44.22 207 LEU A C 1
ATOM 1691 O O . LEU A 1 207 ? -20.513 -15.082 27.194 1.00 44.22 207 LEU A O 1
ATOM 1695 N N . LYS A 1 208 ? -22.112 -13.774 26.306 1.00 45.56 208 LYS A N 1
ATOM 1696 C CA . LYS A 1 208 ? -22.355 -12.980 27.524 1.00 45.56 208 LYS A CA 1
ATOM 1697 C C . LYS A 1 208 ? -22.948 -13.784 28.691 1.00 45.56 208 LYS A C 1
ATOM 1699 O O . LYS A 1 208 ? -23.144 -13.216 29.757 1.00 45.56 208 LYS A O 1
ATOM 1704 N N . ASP A 1 209 ? -23.187 -15.078 28.518 1.00 45.56 209 ASP A N 1
ATOM 1705 C CA . ASP A 1 209 ? -23.588 -15.996 29.574 1.00 45.56 209 ASP A CA 1
ATOM 1706 C C . ASP A 1 209 ? -23.287 -17.436 29.108 1.00 45.56 209 ASP A C 1
ATOM 1708 O O . ASP A 1 209 ? -23.773 -17.820 28.040 1.00 45.56 209 ASP A O 1
ATOM 1712 N N . PRO A 1 210 ? -22.512 -18.258 29.842 1.00 47.12 210 PRO A N 1
ATOM 1713 C CA . PRO A 1 210 ? -22.319 -19.669 29.494 1.00 47.12 210 PRO A CA 1
ATOM 1714 C C . PRO A 1 210 ? -23.627 -20.485 29.522 1.00 47.12 210 PRO A C 1
ATOM 1716 O O . PRO A 1 210 ? -23.642 -21.610 29.028 1.00 47.12 210 PRO A O 1
ATOM 1719 N N . ASN A 1 211 ? -24.726 -19.920 30.045 1.00 44.81 211 ASN A N 1
ATOM 1720 C CA . ASN A 1 211 ? -26.058 -20.531 30.044 1.00 44.81 211 ASN A CA 1
ATOM 1721 C C . ASN A 1 211 ? -27.007 -20.008 28.949 1.00 44.81 211 ASN A C 1
ATOM 1723 O O . ASN A 1 211 ? -28.144 -20.478 28.861 1.00 44.81 211 ASN A O 1
ATOM 1727 N N . GLN A 1 212 ? -26.591 -19.063 28.097 1.00 41.75 212 GLN A N 1
ATOM 1728 C CA . GLN A 1 212 ? -27.408 -18.662 26.949 1.00 41.75 212 GLN A CA 1
ATOM 1729 C C . GLN A 1 212 ? -27.267 -19.689 25.821 1.00 41.75 212 GLN A C 1
ATOM 1731 O O . GLN A 1 212 ? -26.424 -19.572 24.932 1.00 41.75 212 GLN A O 1
ATOM 1736 N N . LEU A 1 213 ? -28.130 -20.707 25.865 1.00 35.00 213 LEU A N 1
ATOM 1737 C CA . LEU A 1 213 ? -28.439 -21.552 24.716 1.00 35.00 213 LEU A CA 1
ATOM 1738 C C . LEU A 1 213 ? -28.828 -20.657 23.531 1.00 35.00 213 LEU A C 1
ATOM 1740 O O . LEU A 1 213 ? -29.845 -19.965 23.563 1.00 35.00 213 LEU A O 1
ATOM 1744 N N . LEU A 1 214 ? -27.997 -20.684 22.490 1.00 38.25 214 LEU A N 1
ATOM 1745 C CA . LEU A 1 214 ? -28.261 -20.101 21.179 1.00 38.25 214 LEU A CA 1
ATOM 1746 C C . LEU A 1 214 ? -29.486 -20.780 20.549 1.00 38.25 214 LEU A C 1
ATOM 1748 O O . LEU A 1 214 ? -29.362 -21.769 19.833 1.00 38.25 214 LEU A O 1
ATOM 1752 N N . PHE A 1 215 ? -30.667 -20.221 20.787 1.00 37.06 215 PHE A N 1
ATOM 1753 C CA . PHE A 1 215 ? -31.781 -20.303 19.850 1.00 37.06 215 PHE A CA 1
ATOM 1754 C C . PHE A 1 215 ? -32.182 -18.880 19.484 1.00 37.06 215 PHE A C 1
ATOM 1756 O O . PHE A 1 215 ? -32.783 -18.160 20.275 1.00 37.06 215 PHE A O 1
ATOM 1763 N N . GLY A 1 216 ? -31.784 -18.480 18.284 1.00 28.08 216 GLY A N 1
ATOM 1764 C CA . GLY A 1 216 ? -32.074 -17.175 17.710 1.00 28.08 216 GLY A CA 1
ATOM 1765 C C . GLY A 1 216 ? -31.471 -17.091 16.319 1.00 28.08 216 GLY A C 1
ATOM 1766 O O . GLY A 1 216 ? -30.472 -16.410 16.120 1.00 28.08 216 GLY A O 1
ATOM 1767 N N . PHE A 1 217 ? -32.034 -17.869 15.394 1.00 29.14 217 PHE A N 1
ATOM 1768 C CA . PHE A 1 217 ? -32.058 -17.467 13.994 1.00 29.14 217 PHE A CA 1
ATOM 1769 C C . PHE A 1 217 ? -33.122 -16.380 13.884 1.00 29.14 217 PHE A C 1
ATOM 1771 O O . PHE A 1 217 ? -34.269 -16.661 14.218 1.00 29.14 217 PHE A O 1
ATOM 1778 N N . ASP A 1 218 ? -32.724 -15.202 13.421 1.00 33.66 218 ASP A N 1
ATOM 1779 C CA . ASP A 1 218 ? -33.563 -14.282 12.653 1.00 33.66 218 ASP A CA 1
ATOM 1780 C C . ASP A 1 218 ? -32.726 -13.784 11.467 1.00 33.66 218 ASP A C 1
ATOM 1782 O O . ASP A 1 218 ? -31.557 -13.388 11.700 1.00 33.66 218 ASP A O 1
#

Solvent-accessible surface area (backbone atoms only — not comparable to full-atom values): 13018 Å² total; per-residue (Å²): 144,89,56,64,74,59,52,56,48,50,52,48,37,49,56,53,50,49,51,34,52,56,37,49,52,53,32,53,52,53,51,51,51,44,54,49,52,53,61,76,62,69,57,66,64,28,91,90,50,75,48,72,67,35,9,50,16,30,48,38,28,75,64,41,70,85,76,80,58,77,57,54,66,55,54,52,39,44,53,51,42,48,57,54,42,67,74,41,27,82,69,53,74,53,47,72,70,52,79,56,76,49,101,40,25,43,81,84,15,38,52,60,56,44,41,52,52,53,51,48,31,56,77,69,68,59,59,75,81,72,52,42,88,89,73,44,98,56,81,63,53,63,42,58,47,38,48,39,42,36,51,46,48,55,52,50,45,49,46,48,54,47,55,72,37,63,88,70,44,82,47,50,48,48,74,96,53,86,65,48,65,78,66,96,80,67,97,70,85,64,89,73,60,67,70,52,60,76,72,39,75,44,84,63,78,71,68,96,43,99,80,65,76,90,80,77,89,130

Mean predicted aligned error: 11.0 Å

Foldseek 3Di:
DPCVVVVVQVVLLVVQQVLLVVLVVLLVVLVVVLLVLLVVLPFDADPPDGDSLLSLQQLLCVQPVPQQDDPVLLVVLVVVLLVLCVLVVVLLVNLVVLQDADPSHDPLSSLSSSLVSVVVCVVVVSHDQDGGPPPDPGDRCSSVSSVSSSLNSLVSSLSSVVSSCPVFDQWWDQPPDDTPHPDVDDPDDDDDDSVSVNPRGDGDGDDPDPPPDDDDDD

Sequence (218 aa):
MMCRPAFEYEDSKQELHQRVVDNMTVFLYVYSGLEALINDSNLKNCKKNRGKINAAKLHIKSNFSNGFLSIPMYRESLNLLFSFIDQRDSDYQNLKTTFTLDDCCDFNGIGLKVVYKIRNLLAHGSFSFPEPLGHSYMMPLQSEIIEVSTRIILLSAQMIMIGNCEQQFKKIDLYNSEVIERNDDVDEEWEVDELIFLRSFHIQKQLKDPNQLLFGFD

Nearest PDB structures (foldseek):
  8vti-assembly1_A  TM=2.700E-01  e=4.471E+00  Homo sapiens
  6z0c-assembly1_A  TM=2.651E-01  e=8.412E+00  Escherichia coli

Secondary structure (DSSP, 8-state):
---HHHHHHHHHHHHHHHHHHHHHHHHHHHHHHHHHHHHHTTPPPPSSS-SHHHHHHHHHHHHHTTSS---HHHHHHHHHHHHHHHTTTTTTTSGGGG---BTTB-HHHHHHHHHHHHHHHHHTT-PPPPPPTTSSSS--THHHHHHHHHHHHHHHHHHHHHHHHTTT-SEEEETTS--EE--TT--PPP---HHHHHH-EE-----S-TT-------

Radius of gyration: 20.83 Å; Cα contacts (8 Å, |Δi|>4): 219; chains: 1; bounding box: 60×39×68 Å

pLDDT: mean 76.06, std 20.06, range [28.08, 97.12]